Protein AF-A0A955NAD6-F1 (afdb_monomer_lite)

pLDDT: mean 87.15, std 10.76, range [45.19, 96.44]

Foldseek 3Di:
DPVVVLCCLLVVLLVCLVPPLLVNLLCCLQCVQPQPPQLDPDFPQDPLGGHGPNLSNLVSNLVSLVVSCVVVVVQLVVVCVVVVVLVVVLVVLVVCCVVDPDNSVSVSVSSVSCSVVSSVSSCSRPPDDPVSVVVSLVSLLVSQVVQQVQQVVCVVVVSDPDQARHHPPDQLVSNLLSLLVSLLSLLLCCVPDDVVVSVVSNVSSLVNSVSSVDPVSNVVSVVSNVVSVCVVVVVVVVVD

Structure (mmCIF, N/CA/C/O backbone):
data_AF-A0A955NAD6-F1
#
_entry.id   AF-A0A955NAD6-F1
#
loop_
_atom_site.group_PDB
_atom_site.id
_atom_site.type_symbol
_atom_site.label_atom_id
_atom_site.label_alt_id
_atom_site.label_comp_id
_atom_site.label_asym_id
_atom_site.label_entity_id
_atom_site.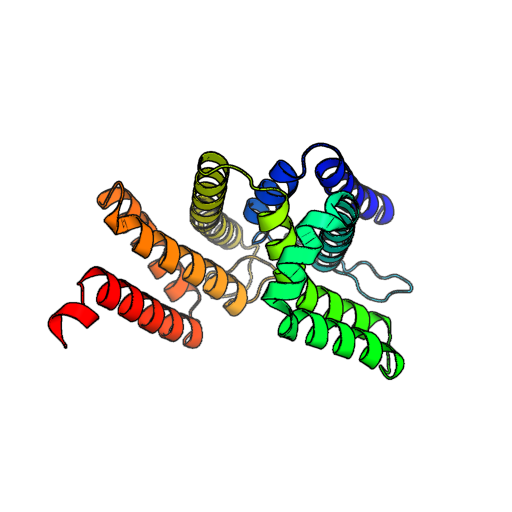label_seq_id
_atom_site.pdbx_PDB_ins_code
_atom_site.Cartn_x
_atom_site.Cartn_y
_atom_site.Cartn_z
_atom_site.occupancy
_atom_site.B_iso_or_equiv
_atom_site.auth_seq_id
_atom_site.auth_comp_id
_atom_site.auth_asym_id
_atom_site.auth_atom_id
_atom_site.pdbx_PDB_model_num
ATOM 1 N N . MET A 1 1 ? 23.662 -14.858 -10.078 1.00 52.25 1 MET A N 1
ATOM 2 C CA . MET A 1 1 ? 23.468 -13.878 -8.981 1.00 52.25 1 MET A CA 1
ATOM 3 C C . MET A 1 1 ? 21.998 -13.591 -8.642 1.00 52.25 1 MET A C 1
ATOM 5 O O . MET A 1 1 ? 21.712 -13.222 -7.512 1.00 52.25 1 MET A O 1
ATOM 9 N N . ASN A 1 2 ? 21.049 -13.827 -9.555 1.00 68.19 2 ASN A N 1
ATOM 10 C CA . ASN A 1 2 ? 19.649 -13.417 -9.369 1.00 68.19 2 ASN A CA 1
ATOM 11 C C . ASN A 1 2 ? 18.810 -14.326 -8.450 1.00 68.19 2 ASN A C 1
ATOM 13 O O . ASN A 1 2 ? 17.958 -13.829 -7.720 1.00 68.19 2 ASN A O 1
ATOM 17 N N . GLY A 1 3 ? 19.075 -15.638 -8.422 1.00 72.62 3 GLY A N 1
ATOM 18 C CA . GLY A 1 3 ? 18.309 -16.581 -7.592 1.00 72.62 3 GLY A CA 1
ATOM 19 C C . GLY A 1 3 ? 18.456 -16.350 -6.084 1.00 72.62 3 GLY A C 1
ATOM 20 O O . GLY A 1 3 ? 17.480 -16.466 -5.353 1.00 72.62 3 GLY A O 1
ATOM 21 N N . ILE A 1 4 ? 19.647 -15.947 -5.625 1.00 79.69 4 ILE A N 1
ATOM 22 C CA . ILE A 1 4 ? 19.925 -15.694 -4.201 1.00 79.69 4 ILE A CA 1
ATOM 23 C C . ILE A 1 4 ? 19.134 -14.483 -3.698 1.00 79.69 4 ILE A C 1
ATOM 25 O O . ILE A 1 4 ? 18.541 -14.547 -2.629 1.00 79.69 4 ILE A O 1
ATOM 29 N N . ILE A 1 5 ? 19.070 -13.399 -4.480 1.00 78.06 5 ILE A N 1
ATOM 30 C CA . ILE A 1 5 ? 18.298 -12.200 -4.119 1.00 78.06 5 ILE A CA 1
ATOM 31 C C . ILE A 1 5 ? 16.811 -12.547 -4.031 1.00 78.06 5 ILE A C 1
ATOM 33 O O . ILE A 1 5 ? 16.156 -12.212 -3.050 1.00 78.06 5 ILE A O 1
ATOM 37 N N . VAL A 1 6 ? 16.286 -13.276 -5.018 1.00 76.69 6 VAL A N 1
ATOM 38 C CA . VAL A 1 6 ? 14.887 -13.727 -5.021 1.00 76.69 6 VAL A CA 1
ATOM 39 C C . VAL A 1 6 ? 14.586 -14.604 -3.807 1.00 76.69 6 VAL A C 1
ATOM 41 O O . VAL A 1 6 ? 13.595 -14.366 -3.119 1.00 76.69 6 VAL A O 1
ATOM 44 N N . PHE A 1 7 ? 15.462 -15.563 -3.505 1.00 81.12 7 PHE A N 1
ATOM 45 C CA . PHE A 1 7 ? 15.322 -16.437 -2.345 1.00 81.12 7 PHE A CA 1
ATOM 46 C C . PHE A 1 7 ? 15.409 -15.668 -1.024 1.00 81.12 7 PHE A C 1
ATOM 48 O O . PHE A 1 7 ? 14.622 -15.929 -0.124 1.00 81.12 7 PHE A O 1
ATOM 55 N N . LEU A 1 8 ? 16.297 -14.679 -0.910 1.00 82.88 8 LEU A N 1
ATOM 56 C CA . LEU A 1 8 ? 16.388 -13.829 0.276 1.00 82.88 8 LEU A CA 1
ATOM 57 C C . LEU A 1 8 ? 15.124 -12.984 0.460 1.00 82.88 8 LEU A C 1
ATOM 59 O O . LEU A 1 8 ? 14.581 -12.945 1.559 1.00 82.88 8 LEU A O 1
ATOM 63 N N . PHE A 1 9 ? 14.608 -12.344 -0.592 1.00 80.44 9 PHE A N 1
ATOM 64 C CA . PHE A 1 9 ? 13.388 -11.533 -0.492 1.00 80.44 9 PHE A CA 1
ATOM 65 C C . PHE A 1 9 ? 12.152 -12.379 -0.166 1.00 80.44 9 PHE A C 1
ATOM 67 O O . PHE A 1 9 ? 11.390 -12.025 0.731 1.00 80.44 9 PHE A O 1
ATOM 74 N N . LEU A 1 10 ? 11.967 -13.510 -0.849 1.00 84.50 10 LEU A N 1
ATOM 75 C CA . LEU A 1 10 ? 10.855 -14.425 -0.580 1.00 84.50 10 LEU A CA 1
ATOM 76 C C . LEU A 1 10 ? 10.991 -15.085 0.793 1.00 84.50 10 LEU A C 1
ATOM 78 O O . LEU A 1 10 ? 10.052 -15.088 1.586 1.00 84.50 10 LEU A O 1
ATOM 82 N N . GLY A 1 11 ? 12.178 -15.610 1.084 1.00 86.31 11 GLY A N 1
ATOM 83 C CA . GLY A 1 11 ? 12.490 -16.315 2.317 1.00 86.31 11 GLY A CA 1
ATOM 84 C C . GLY A 1 11 ? 12.342 -15.418 3.537 1.00 86.31 11 GLY A C 1
ATOM 85 O O . GLY A 1 11 ? 11.715 -15.824 4.505 1.00 86.31 11 GLY A O 1
ATOM 86 N N . THR A 1 12 ? 12.824 -14.173 3.490 1.00 89.12 12 THR A N 1
ATOM 87 C CA . THR A 1 12 ? 12.660 -13.229 4.611 1.00 89.12 12 THR A CA 1
ATOM 88 C C . THR A 1 12 ? 11.195 -12.897 4.873 1.00 89.12 12 THR A C 1
ATOM 90 O O . THR A 1 12 ? 10.771 -12.935 6.025 1.00 89.12 12 THR A O 1
ATOM 93 N N . GLN A 1 13 ? 10.391 -12.642 3.836 1.00 90.62 13 GLN A N 1
ATOM 94 C CA . GLN A 1 13 ? 8.952 -12.413 4.000 1.00 90.62 13 GLN A CA 1
ATOM 95 C C . GLN A 1 13 ? 8.226 -13.638 4.546 1.00 90.62 13 GLN A C 1
ATOM 97 O O . GLN A 1 13 ? 7.311 -13.498 5.354 1.00 90.62 13 GLN A O 1
ATOM 102 N N . PHE A 1 14 ? 8.609 -14.834 4.108 1.00 90.25 14 PHE A N 1
ATOM 103 C CA . PHE A 1 14 ? 8.023 -16.081 4.584 1.00 90.25 14 PHE A CA 1
ATOM 104 C C . PHE A 1 14 ? 8.406 -16.371 6.040 1.00 90.25 14 PHE A C 1
ATOM 106 O O . PHE A 1 14 ? 7.539 -16.664 6.858 1.00 90.25 14 PHE A O 1
ATOM 113 N N . LEU A 1 15 ? 9.679 -16.197 6.402 1.00 92.00 15 LEU A N 1
ATOM 114 C CA . LEU A 1 15 ? 10.162 -16.336 7.778 1.00 92.00 15 LEU A CA 1
ATOM 115 C C . LEU A 1 15 ? 9.499 -15.312 8.709 1.00 92.00 15 LEU A C 1
ATOM 117 O O . LEU A 1 15 ? 9.051 -15.674 9.794 1.00 92.00 15 LEU A O 1
ATOM 121 N N . MET A 1 16 ? 9.361 -14.053 8.279 1.00 92.25 16 MET A N 1
ATOM 122 C CA . MET A 1 16 ? 8.602 -13.051 9.035 1.00 92.25 16 MET A CA 1
ATOM 123 C C . MET A 1 16 ? 7.142 -13.469 9.201 1.00 92.25 16 MET A C 1
ATOM 125 O O . MET A 1 16 ? 6.606 -13.343 10.293 1.00 92.25 16 MET A O 1
ATOM 129 N N . ALA A 1 17 ? 6.503 -13.997 8.156 1.00 91.69 17 ALA A N 1
ATOM 130 C CA . ALA A 1 17 ? 5.128 -14.486 8.239 1.00 91.69 17 ALA A CA 1
ATOM 131 C C . ALA A 1 17 ? 4.976 -15.632 9.251 1.00 91.69 17 ALA A C 1
ATOM 133 O O . ALA A 1 17 ? 3.984 -15.678 9.976 1.00 91.69 17 ALA A O 1
ATOM 134 N N . LEU A 1 18 ? 5.966 -16.528 9.310 1.00 90.12 18 LEU A N 1
ATOM 135 C CA . LEU A 1 18 ? 5.967 -17.695 10.185 1.00 90.12 18 LEU A CA 1
ATOM 136 C C . LEU A 1 18 ? 6.165 -17.321 11.659 1.00 90.12 18 LEU A C 1
ATOM 138 O O . LEU A 1 18 ? 5.425 -17.800 12.513 1.00 90.12 18 LEU A O 1
ATOM 142 N N . PHE A 1 19 ? 7.155 -16.478 11.958 1.00 93.38 19 PHE A N 1
ATOM 143 C CA . PHE A 1 19 ? 7.543 -16.177 13.340 1.00 93.38 19 PHE A CA 1
ATOM 144 C C . PHE A 1 19 ? 6.890 -14.906 13.895 1.00 93.38 19 PHE A C 1
ATOM 146 O O . PHE A 1 19 ? 6.555 -14.847 15.076 1.00 93.38 19 PHE A O 1
ATOM 153 N N . TYR A 1 20 ? 6.694 -13.884 13.058 1.00 94.19 20 TYR A N 1
ATOM 154 C CA . TYR A 1 20 ? 6.247 -12.552 13.475 1.00 94.19 20 TYR A CA 1
ATOM 155 C C . TYR A 1 20 ? 5.306 -11.920 12.432 1.00 94.19 20 TYR A C 1
ATOM 157 O O . TYR A 1 20 ? 5.667 -10.931 11.783 1.00 94.19 20 TYR A O 1
ATOM 165 N N . PRO A 1 21 ? 4.067 -12.423 12.274 1.00 92.12 21 PRO A N 1
ATOM 166 C CA . PRO A 1 21 ? 3.145 -11.944 11.238 1.00 92.12 21 PRO A CA 1
ATOM 167 C C . PRO A 1 21 ? 2.812 -10.446 11.370 1.00 92.12 21 PRO A C 1
ATOM 169 O O . PRO A 1 21 ? 2.567 -9.770 10.373 1.00 92.12 21 PRO A O 1
ATOM 172 N N . ILE A 1 22 ? 2.880 -9.885 12.582 1.00 93.81 22 ILE A N 1
ATOM 173 C CA . ILE A 1 22 ? 2.746 -8.438 12.815 1.00 93.81 22 ILE A CA 1
ATOM 174 C C . ILE A 1 22 ? 3.925 -7.666 12.206 1.00 93.81 22 ILE A C 1
ATOM 176 O O . ILE A 1 22 ? 3.729 -6.622 11.584 1.00 93.81 22 ILE A O 1
ATOM 180 N N . ALA A 1 23 ? 5.150 -8.178 12.348 1.00 93.31 23 ALA A N 1
ATOM 181 C CA . ALA A 1 23 ? 6.330 -7.550 11.765 1.00 93.31 23 ALA A CA 1
ATOM 182 C C . ALA A 1 23 ? 6.249 -7.543 10.233 1.00 93.31 23 ALA A C 1
ATOM 184 O O . ALA A 1 23 ? 6.614 -6.544 9.615 1.00 93.31 23 ALA A O 1
ATOM 185 N N . LEU A 1 24 ? 5.685 -8.595 9.620 1.00 93.69 24 LEU A N 1
ATOM 186 C CA . LEU A 1 24 ? 5.411 -8.616 8.181 1.00 93.69 24 LEU A CA 1
ATOM 187 C C . LEU A 1 24 ? 4.510 -7.444 7.763 1.00 93.69 24 LEU A C 1
ATOM 189 O O . LEU A 1 24 ? 4.815 -6.773 6.777 1.00 93.69 24 LEU A O 1
ATOM 193 N N . ILE A 1 25 ? 3.437 -7.162 8.514 1.00 93.75 25 ILE A N 1
ATOM 194 C CA . ILE A 1 25 ? 2.544 -6.019 8.255 1.00 93.75 25 ILE A CA 1
ATOM 195 C C . ILE A 1 25 ? 3.335 -4.708 8.335 1.00 93.75 25 ILE A C 1
ATOM 197 O O . ILE A 1 25 ? 3.282 -3.902 7.406 1.00 93.75 25 ILE A O 1
ATOM 201 N N . TYR A 1 26 ? 4.111 -4.511 9.403 1.00 93.25 26 TYR A N 1
ATOM 202 C CA . TYR A 1 26 ? 4.893 -3.289 9.617 1.00 93.25 26 TYR A CA 1
ATOM 203 C C . TYR A 1 26 ? 5.910 -3.046 8.503 1.00 93.25 26 TYR A C 1
ATOM 205 O O . TYR A 1 26 ? 5.920 -1.976 7.894 1.00 93.25 26 TYR A O 1
ATOM 213 N N . VAL A 1 27 ? 6.715 -4.059 8.179 1.00 91.19 27 VAL A N 1
ATOM 214 C CA . VAL A 1 27 ? 7.714 -3.980 7.109 1.00 91.19 27 VAL A CA 1
ATOM 215 C C . VAL A 1 27 ? 7.034 -3.719 5.772 1.00 91.19 27 VAL A C 1
ATOM 217 O O . VAL A 1 27 ? 7.501 -2.879 5.003 1.00 91.19 27 VAL A O 1
ATOM 220 N N . THR A 1 28 ? 5.912 -4.384 5.495 1.00 91.56 28 THR A N 1
ATOM 221 C CA . THR A 1 28 ? 5.181 -4.216 4.234 1.00 91.56 28 THR A CA 1
ATOM 222 C C . THR A 1 28 ? 4.642 -2.805 4.074 1.00 91.56 28 THR A C 1
ATOM 224 O O . THR A 1 28 ? 4.791 -2.239 2.995 1.00 91.56 28 THR A O 1
ATOM 227 N N . LEU A 1 29 ? 4.076 -2.215 5.129 1.00 90.38 29 LEU A N 1
ATOM 228 C CA . LEU A 1 29 ? 3.570 -0.843 5.098 1.00 90.38 29 LEU A CA 1
ATOM 229 C C . LEU A 1 29 ? 4.701 0.178 4.959 1.00 90.38 29 LEU A C 1
ATOM 231 O O . LEU A 1 29 ? 4.593 1.087 4.141 1.00 90.38 29 LEU A O 1
ATOM 235 N N . MET A 1 30 ? 5.810 -0.001 5.685 1.00 86.94 30 MET A N 1
ATOM 236 C CA . MET A 1 30 ? 6.963 0.905 5.599 1.00 86.94 30 MET A CA 1
ATOM 237 C C . MET A 1 30 ? 7.630 0.874 4.227 1.00 86.94 30 MET A C 1
ATOM 239 O O . MET A 1 30 ? 7.978 1.909 3.667 1.00 86.94 30 MET A O 1
ATOM 243 N N . THR A 1 31 ? 7.836 -0.324 3.686 1.00 86.12 31 THR A N 1
ATOM 244 C CA . THR A 1 31 ? 8.588 -0.496 2.440 1.00 86.12 31 THR A CA 1
ATOM 245 C C . THR A 1 31 ? 7.678 -0.499 1.217 1.00 86.12 31 THR A C 1
ATOM 247 O O . THR A 1 31 ? 8.176 -0.469 0.101 1.00 86.12 31 THR A O 1
ATOM 250 N N . GLY A 1 32 ? 6.351 -0.572 1.375 1.00 80.50 32 GLY A N 1
ATOM 251 C CA . GLY A 1 32 ? 5.369 -0.746 0.290 1.00 80.50 32 GLY A CA 1
ATOM 252 C C . GLY A 1 32 ? 5.486 0.284 -0.826 1.00 80.50 32 GLY A C 1
ATOM 253 O O . GLY A 1 32 ? 5.407 -0.069 -1.998 1.00 80.50 32 GLY A O 1
ATOM 254 N N . ALA A 1 33 ? 5.749 1.534 -0.454 1.00 75.25 33 ALA A N 1
ATOM 255 C CA . ALA A 1 33 ? 5.934 2.632 -1.393 1.00 75.25 33 ALA A CA 1
ATOM 256 C C . ALA A 1 33 ? 7.380 2.783 -1.898 1.00 75.25 33 ALA A C 1
ATOM 258 O O . ALA A 1 33 ? 7.613 3.536 -2.839 1.00 75.25 33 ALA A O 1
ATOM 259 N N . MET A 1 34 ? 8.355 2.081 -1.309 1.00 78.62 34 MET A N 1
ATOM 260 C CA . MET A 1 34 ? 9.752 2.171 -1.730 1.00 78.62 34 MET A CA 1
ATOM 261 C C . MET A 1 34 ? 10.002 1.328 -2.987 1.00 78.62 34 MET A C 1
ATOM 263 O O . MET A 1 34 ? 9.806 0.106 -2.943 1.00 78.62 34 MET A O 1
ATOM 267 N N . PRO A 1 35 ? 10.486 1.923 -4.093 1.00 70.06 35 PRO A N 1
ATOM 268 C CA . PRO A 1 35 ? 10.962 1.147 -5.224 1.00 70.06 35 PRO A CA 1
ATOM 269 C C . PRO A 1 35 ? 12.202 0.367 -4.792 1.00 70.06 35 PRO A C 1
ATOM 271 O O . PRO A 1 35 ? 13.203 0.940 -4.376 1.00 70.06 35 PRO A O 1
ATOM 274 N N . LEU A 1 36 ? 12.149 -0.957 -4.907 1.00 68.69 36 LEU A N 1
ATOM 275 C CA . LEU A 1 36 ? 13.333 -1.796 -4.695 1.00 68.69 36 LEU A CA 1
ATOM 276 C C . LEU A 1 36 ? 14.312 -1.713 -5.874 1.00 68.69 36 LEU A C 1
ATOM 278 O O . LEU A 1 36 ? 15.484 -2.055 -5.747 1.00 68.69 36 LEU A O 1
ATOM 282 N N . THR A 1 37 ? 13.842 -1.224 -7.017 1.00 65.50 37 THR A N 1
ATOM 283 C CA . THR A 1 37 ? 14.627 -0.973 -8.223 1.00 65.50 37 THR A CA 1
ATOM 284 C C . THR A 1 37 ? 15.150 0.460 -8.231 1.00 65.50 37 THR A C 1
ATOM 286 O O . THR A 1 37 ? 14.683 1.306 -8.994 1.00 65.50 37 THR A O 1
ATOM 289 N N . PHE A 1 38 ? 16.125 0.760 -7.373 1.00 60.03 38 PHE A N 1
ATOM 290 C CA . PHE A 1 38 ? 16.867 2.022 -7.444 1.00 60.03 38 PHE A CA 1
ATOM 291 C C . PHE A 1 38 ? 17.713 2.053 -8.727 1.00 60.03 38 PHE A C 1
ATOM 293 O O . PHE A 1 38 ? 18.847 1.582 -8.750 1.00 60.03 38 PHE A O 1
ATOM 300 N N . GLY A 1 39 ? 17.136 2.542 -9.827 1.00 51.56 39 GLY A N 1
ATOM 301 C CA . GLY A 1 39 ? 17.851 2.817 -11.080 1.00 51.56 39 GLY A CA 1
ATOM 302 C C . GLY A 1 39 ? 18.300 1.595 -11.892 1.00 51.56 39 GLY A C 1
ATOM 303 O O . GLY A 1 39 ? 18.865 1.764 -12.968 1.00 51.56 39 GLY A O 1
ATOM 304 N N . ARG A 1 40 ? 18.038 0.363 -11.437 1.00 54.22 40 ARG A N 1
ATOM 305 C CA . ARG A 1 40 ? 18.329 -0.848 -12.218 1.00 54.22 40 ARG A CA 1
ATOM 306 C C . ARG A 1 40 ? 17.149 -1.200 -13.116 1.00 54.22 40 ARG A C 1
ATOM 308 O O . ARG A 1 40 ? 16.130 -1.691 -12.644 1.00 54.22 40 ARG A O 1
ATOM 315 N N . GLY A 1 41 ? 17.326 -0.984 -14.419 1.00 50.22 41 GLY A N 1
ATOM 316 C CA . GLY A 1 41 ? 16.458 -1.516 -15.477 1.00 50.22 41 GLY A CA 1
ATOM 317 C C . GLY A 1 41 ? 16.664 -3.013 -15.748 1.00 50.22 41 GLY A C 1
ATOM 318 O O . GLY A 1 41 ? 16.075 -3.554 -16.682 1.00 50.22 41 GLY A O 1
ATOM 319 N N . GLU A 1 42 ? 17.501 -3.689 -14.956 1.00 50.94 42 GLU A N 1
ATOM 320 C CA . GLU A 1 42 ? 17.754 -5.122 -15.078 1.00 50.94 42 GLU A CA 1
ATOM 321 C C . GLU A 1 42 ? 16.548 -5.917 -14.574 1.00 50.94 42 GLU A C 1
ATOM 323 O O . GLU A 1 42 ? 16.432 -6.292 -13.408 1.00 50.94 42 GLU A O 1
ATOM 328 N N . MET A 1 43 ? 15.613 -6.153 -15.489 1.00 58.91 43 MET A N 1
ATOM 329 C CA . MET A 1 43 ? 14.545 -7.121 -15.305 1.00 58.91 43 MET A CA 1
ATOM 330 C C . MET A 1 43 ? 15.148 -8.523 -15.262 1.00 58.91 43 MET A C 1
ATOM 332 O O . MET A 1 43 ? 15.941 -8.886 -16.131 1.00 58.91 43 MET A O 1
ATOM 336 N N . LEU A 1 44 ? 14.725 -9.342 -14.298 1.00 62.28 44 LEU A N 1
ATOM 337 C CA . LEU A 1 44 ? 15.071 -10.756 -14.312 1.00 62.28 44 LEU A CA 1
ATOM 338 C C . LEU A 1 44 ? 14.405 -11.396 -15.530 1.00 62.28 44 LEU A C 1
ATOM 340 O O . LEU A 1 44 ? 13.178 -11.487 -15.592 1.00 62.28 44 LEU A O 1
ATOM 344 N N . THR A 1 45 ? 15.202 -11.801 -16.514 1.00 61.53 45 THR A N 1
ATOM 345 C CA . THR A 1 45 ? 14.751 -12.583 -17.663 1.00 61.53 45 THR A CA 1
ATOM 346 C C . THR A 1 45 ? 14.801 -14.059 -17.289 1.00 61.53 45 THR A C 1
ATOM 348 O O . THR A 1 45 ? 15.866 -14.649 -17.136 1.00 61.53 45 THR A O 1
ATOM 351 N N . GLY A 1 46 ? 13.629 -14.655 -17.080 1.00 67.19 46 GLY A N 1
ATOM 352 C CA . GLY A 1 46 ? 13.493 -16.090 -16.841 1.00 67.19 46 GLY A CA 1
ATOM 353 C C . GLY A 1 46 ? 12.519 -16.743 -17.822 1.00 67.19 46 GLY A C 1
ATOM 354 O O . GLY A 1 46 ? 11.895 -16.043 -18.622 1.00 67.19 46 GLY A O 1
ATOM 355 N N . PRO A 1 47 ? 12.311 -18.069 -17.722 1.00 62.59 47 PRO A N 1
ATOM 356 C CA . PRO A 1 47 ? 11.271 -18.776 -18.480 1.00 62.59 47 PRO A CA 1
ATOM 357 C C . PRO A 1 47 ? 9.860 -18.239 -18.181 1.00 62.59 47 PRO A C 1
ATOM 359 O O . PRO A 1 47 ? 8.949 -18.388 -18.986 1.00 62.59 47 PRO A O 1
ATOM 362 N N . PHE A 1 48 ? 9.693 -17.535 -17.056 1.00 61.72 48 PHE A N 1
ATOM 363 C CA . PHE A 1 48 ? 8.472 -16.819 -16.691 1.00 61.72 48 PHE A CA 1
ATOM 364 C C . PHE A 1 48 ? 8.379 -15.390 -17.281 1.00 61.72 48 PHE A C 1
ATOM 366 O O . PHE A 1 48 ? 7.498 -14.614 -16.915 1.00 61.72 48 PHE A O 1
ATOM 373 N N . GLY A 1 49 ? 9.277 -15.007 -18.190 1.00 65.19 49 GLY A N 1
ATOM 374 C CA . GLY A 1 49 ? 9.349 -13.664 -18.765 1.00 65.19 49 GLY A CA 1
ATOM 375 C C . GLY A 1 49 ? 10.081 -12.661 -17.871 1.00 65.19 49 GLY A C 1
ATOM 376 O O . GLY A 1 49 ? 10.825 -13.029 -16.963 1.00 65.19 49 GLY A O 1
ATOM 377 N N . ARG A 1 50 ? 9.893 -11.366 -18.156 1.00 69.62 50 ARG A N 1
ATOM 378 C CA . ARG A 1 50 ? 10.533 -10.267 -17.420 1.00 69.62 50 ARG A CA 1
ATOM 379 C C . ARG A 1 50 ? 9.834 -10.052 -16.072 1.00 69.62 50 ARG A C 1
ATOM 381 O O . ARG A 1 50 ? 8.671 -9.623 -16.032 1.00 69.62 50 ARG A O 1
ATOM 388 N N . PHE A 1 51 ? 10.532 -10.363 -14.981 1.00 71.25 51 PHE A N 1
ATOM 389 C CA . PHE A 1 51 ? 10.080 -10.123 -13.610 1.00 71.25 51 PHE A CA 1
ATOM 390 C C . PHE A 1 51 ? 10.863 -8.985 -12.963 1.00 71.25 51 PHE A C 1
ATOM 392 O O . PHE A 1 51 ? 12.088 -9.014 -12.869 1.00 71.25 51 PHE A O 1
ATOM 399 N N . ASP A 1 52 ? 10.116 -7.987 -12.507 1.00 77.44 52 ASP A N 1
ATOM 400 C CA . ASP A 1 52 ? 10.623 -6.917 -11.662 1.00 77.44 52 ASP A CA 1
ATOM 401 C C . ASP A 1 52 ? 10.667 -7.394 -10.194 1.00 77.44 52 ASP A C 1
ATOM 403 O O . ASP A 1 52 ? 9.828 -8.195 -9.765 1.00 77.44 52 ASP A O 1
ATOM 407 N N . LEU A 1 53 ? 11.617 -6.889 -9.406 1.00 79.12 53 LEU A N 1
ATOM 408 C CA . LEU A 1 53 ? 11.729 -7.137 -7.966 1.00 79.12 53 LEU A CA 1
ATOM 409 C C . LEU A 1 53 ? 10.440 -6.761 -7.224 1.00 79.12 53 LEU A C 1
ATOM 411 O O . LEU A 1 53 ? 10.065 -7.426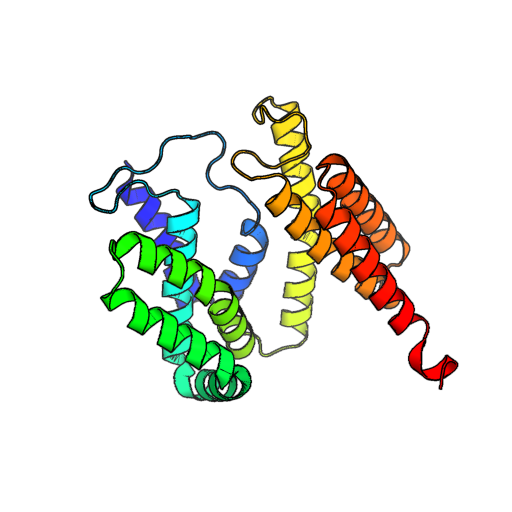 -6.259 1.00 79.12 53 LEU A O 1
ATOM 415 N N . THR A 1 54 ? 9.719 -5.743 -7.701 1.00 80.50 54 THR A N 1
ATOM 416 C CA . THR A 1 54 ? 8.406 -5.356 -7.160 1.00 80.50 54 THR A CA 1
ATOM 417 C C . THR A 1 54 ? 7.366 -6.473 -7.309 1.00 80.50 54 THR A C 1
ATOM 419 O O . THR A 1 54 ? 6.617 -6.755 -6.373 1.00 80.50 54 THR A O 1
ATOM 422 N N . ALA A 1 55 ? 7.356 -7.167 -8.450 1.00 80.81 55 ALA A N 1
ATOM 423 C CA . ALA A 1 55 ? 6.453 -8.284 -8.710 1.00 80.81 55 ALA A CA 1
ATOM 424 C C . ALA A 1 55 ? 6.822 -9.517 -7.875 1.00 80.81 55 ALA A C 1
ATOM 426 O O . ALA A 1 55 ? 5.935 -10.185 -7.350 1.00 80.81 55 ALA A O 1
ATOM 427 N N . ILE A 1 56 ? 8.119 -9.793 -7.708 1.00 83.81 56 ILE A N 1
ATOM 428 C CA . ILE A 1 56 ? 8.614 -10.893 -6.862 1.00 83.81 56 ILE A CA 1
ATOM 429 C C . ILE A 1 56 ? 8.228 -10.654 -5.406 1.00 83.81 56 ILE A C 1
ATOM 431 O O . ILE A 1 56 ? 7.696 -11.546 -4.751 1.00 83.81 56 ILE A O 1
ATOM 435 N N . ARG A 1 57 ? 8.418 -9.423 -4.924 1.00 86.12 57 ARG A N 1
ATOM 436 C CA . ARG A 1 57 ? 8.000 -9.009 -3.588 1.00 86.12 57 ARG A CA 1
ATOM 437 C C . ARG A 1 57 ? 6.490 -9.140 -3.384 1.00 86.12 57 ARG A C 1
ATOM 439 O O . ARG A 1 57 ? 6.065 -9.564 -2.314 1.00 86.12 57 ARG A O 1
ATOM 446 N N . LEU A 1 58 ? 5.684 -8.756 -4.375 1.00 88.62 58 LEU A N 1
ATOM 447 C CA . LEU A 1 58 ? 4.226 -8.878 -4.303 1.00 88.62 58 LEU A CA 1
ATOM 448 C C . LEU A 1 58 ? 3.791 -10.345 -4.241 1.00 88.62 58 LEU A C 1
ATOM 450 O O . LEU A 1 58 ? 2.932 -10.690 -3.434 1.00 88.62 58 LEU A O 1
ATOM 454 N N . LEU A 1 59 ? 4.389 -11.207 -5.067 1.00 88.31 59 LEU A N 1
ATOM 455 C CA . LEU A 1 59 ? 4.121 -12.645 -5.045 1.00 88.31 59 LEU A CA 1
ATOM 456 C C . LEU A 1 59 ? 4.525 -13.267 -3.708 1.00 88.31 59 LEU A C 1
ATOM 458 O O . LEU A 1 59 ? 3.732 -13.999 -3.124 1.00 88.31 59 LEU A O 1
ATOM 462 N N . GLY A 1 60 ? 5.706 -12.921 -3.194 1.00 89.38 60 GLY A N 1
ATOM 463 C CA . GLY A 1 60 ? 6.164 -13.347 -1.874 1.00 89.38 60 GLY A CA 1
ATOM 464 C C . GLY A 1 60 ? 5.214 -12.956 -0.763 1.00 89.38 60 GLY A C 1
ATOM 465 O O . GLY A 1 60 ? 4.787 -13.805 0.013 1.00 89.38 60 GLY A O 1
ATOM 466 N N . LEU A 1 61 ? 4.787 -11.693 -0.768 1.00 91.81 61 LEU A N 1
ATOM 467 C CA . LEU A 1 61 ? 3.776 -11.201 0.151 1.00 91.81 61 LEU A CA 1
ATOM 468 C C . LEU A 1 61 ? 2.481 -12.015 0.039 1.00 91.81 61 LEU A C 1
ATOM 470 O O . LEU A 1 61 ? 1.929 -12.413 1.059 1.00 91.81 61 LEU A O 1
ATOM 474 N N . CYS A 1 62 ? 1.996 -12.285 -1.177 1.00 93.38 62 CYS A N 1
ATOM 475 C CA . CYS A 1 62 ? 0.772 -13.060 -1.388 1.00 93.38 62 CYS A CA 1
ATOM 476 C C . CYS A 1 62 ? 0.887 -14.478 -0.822 1.00 93.38 62 CYS A C 1
ATOM 478 O O . CYS A 1 62 ? -0.016 -14.916 -0.114 1.00 93.38 62 CYS A O 1
ATOM 480 N N . VAL A 1 63 ? 1.997 -15.172 -1.086 1.00 92.94 63 VAL A N 1
ATOM 481 C CA . VAL A 1 63 ? 2.246 -16.526 -0.568 1.00 92.94 63 VAL A CA 1
ATOM 482 C C . VAL A 1 63 ? 2.333 -16.513 0.959 1.00 92.94 63 VAL A C 1
ATOM 484 O O . VAL A 1 63 ? 1.658 -17.303 1.614 1.00 92.94 63 VAL A O 1
ATOM 487 N N . SER A 1 64 ? 3.084 -15.572 1.535 1.00 93.94 64 SER A N 1
ATOM 488 C CA . SER A 1 64 ? 3.181 -15.382 2.986 1.00 93.94 64 SER A CA 1
ATOM 489 C C . SER A 1 64 ? 1.825 -15.098 3.638 1.00 93.94 64 SER A C 1
ATOM 491 O O . SER A 1 64 ? 1.504 -15.670 4.677 1.00 93.94 64 SER A O 1
ATOM 493 N N . MET A 1 65 ? 1.002 -14.240 3.027 1.00 94.75 65 MET A N 1
ATOM 494 C CA . MET A 1 65 ? -0.344 -13.930 3.517 1.00 94.75 65 MET A CA 1
ATOM 495 C C . MET A 1 65 ? -1.253 -15.155 3.467 1.00 94.75 65 MET A C 1
ATOM 497 O O . MET A 1 65 ? -1.898 -15.470 4.464 1.00 94.75 65 MET A O 1
ATOM 501 N N . LEU A 1 66 ? -1.280 -15.866 2.335 1.00 94.75 66 LEU A N 1
ATOM 502 C CA . LEU A 1 66 ? -2.061 -17.094 2.177 1.00 94.75 66 LEU A CA 1
ATOM 503 C C . LEU A 1 66 ? -1.656 -18.150 3.202 1.00 94.75 66 LEU A C 1
ATOM 505 O O . LEU A 1 66 ? -2.527 -18.787 3.786 1.00 94.75 66 LEU A O 1
ATOM 509 N N . TRP A 1 67 ? -0.357 -18.286 3.471 1.00 94.62 67 TRP A N 1
ATOM 510 C CA . TRP A 1 67 ? 0.151 -19.186 4.498 1.00 94.62 67 TRP A CA 1
ATOM 511 C C . TRP A 1 67 ? -0.410 -18.838 5.883 1.00 94.62 67 TRP A C 1
ATOM 513 O O . TRP A 1 67 ? -1.065 -19.673 6.505 1.00 94.62 67 TRP A O 1
ATOM 523 N N . VAL A 1 68 ? -0.254 -17.592 6.342 1.00 94.19 68 VAL A N 1
ATOM 524 C CA . VAL A 1 68 ? -0.766 -17.156 7.658 1.00 94.19 68 VAL A CA 1
ATOM 525 C C . VAL A 1 68 ? -2.288 -17.308 7.758 1.00 94.19 68 VAL A C 1
ATOM 527 O O . VAL A 1 68 ? -2.805 -17.751 8.787 1.00 94.19 68 VAL A O 1
ATOM 530 N N . ILE A 1 69 ? -3.008 -16.991 6.680 1.00 94.19 69 ILE A N 1
ATOM 531 C CA . ILE A 1 69 ? -4.464 -17.156 6.583 1.00 94.19 69 ILE A CA 1
ATOM 532 C C . ILE A 1 69 ? -4.853 -18.640 6.667 1.00 94.19 69 ILE A C 1
ATOM 534 O O . ILE A 1 69 ? -5.804 -18.978 7.371 1.00 94.19 69 ILE A O 1
ATOM 538 N N . SER A 1 70 ? -4.104 -19.530 6.007 1.00 94.56 70 SER A N 1
ATOM 539 C CA . SER A 1 70 ? -4.342 -20.982 6.012 1.00 94.56 70 SER A CA 1
ATOM 540 C C . SER A 1 70 ? -4.126 -21.624 7.387 1.00 94.56 70 SER A C 1
ATOM 542 O O . SER A 1 70 ? -4.811 -22.580 7.741 1.00 94.56 70 SER A O 1
ATOM 544 N N . LEU A 1 71 ? -3.248 -21.054 8.215 1.00 94.69 71 LEU A N 1
ATOM 545 C CA . LEU A 1 71 ? -3.084 -21.482 9.606 1.00 94.69 71 LEU A CA 1
ATOM 546 C C . LEU A 1 71 ? -4.252 -21.020 10.497 1.00 94.69 71 LEU A C 1
ATOM 548 O O . LEU A 1 71 ? -4.529 -21.633 11.524 1.00 94.69 71 LEU A O 1
ATOM 552 N N . ASN A 1 72 ? -4.978 -19.973 10.089 1.00 94.19 72 ASN A N 1
ATOM 553 C CA . ASN A 1 72 ? -6.059 -19.342 10.853 1.00 94.19 72 ASN A CA 1
ATOM 554 C C . ASN A 1 72 ? -7.425 -19.409 10.139 1.00 94.19 72 ASN A C 1
ATOM 556 O O . ASN A 1 72 ? -8.250 -18.498 10.266 1.00 94.19 72 ASN A O 1
ATOM 560 N N . VAL A 1 73 ? -7.703 -20.503 9.416 1.00 94.62 73 VAL A N 1
ATOM 561 C CA . VAL A 1 73 ? -8.887 -20.654 8.538 1.00 94.62 73 VAL A CA 1
ATOM 562 C C . VAL A 1 73 ? -10.211 -20.380 9.248 1.00 94.62 73 VAL A C 1
ATOM 564 O O . VAL A 1 73 ? -11.099 -19.771 8.660 1.00 94.62 73 VAL A O 1
ATOM 567 N N . ARG A 1 74 ? -10.364 -20.770 10.521 1.00 94.75 74 ARG A N 1
ATOM 568 C CA . ARG A 1 74 ? -11.618 -20.539 11.265 1.00 94.75 74 ARG A CA 1
ATOM 569 C C . ARG A 1 74 ? -11.923 -19.053 11.456 1.00 94.75 74 ARG A C 1
ATOM 571 O O . ARG A 1 74 ? -13.076 -18.647 11.351 1.00 94.75 74 ARG A O 1
ATOM 578 N N . VAL A 1 75 ? -10.901 -18.251 11.749 1.00 93.94 75 VAL A N 1
ATOM 579 C CA . VAL A 1 75 ? -11.043 -16.802 11.947 1.00 93.94 75 VAL A CA 1
ATOM 580 C C . VAL A 1 75 ? -11.152 -16.109 10.592 1.00 93.94 75 VAL A C 1
ATOM 582 O O . VAL A 1 75 ? -12.077 -15.329 10.375 1.00 93.94 75 VAL A O 1
ATOM 585 N N . ALA A 1 76 ? -10.272 -16.458 9.649 1.00 93.94 76 ALA A N 1
ATOM 586 C CA . ALA A 1 76 ? -10.291 -15.914 8.296 1.00 93.94 76 ALA A CA 1
ATOM 587 C C . ALA A 1 76 ? -11.620 -16.185 7.575 1.00 93.94 76 ALA A C 1
ATOM 589 O O . ALA A 1 76 ? -12.160 -15.293 6.926 1.00 93.94 76 ALA A O 1
ATOM 590 N N . GLY A 1 77 ? -12.189 -17.382 7.742 1.00 93.50 77 GLY A N 1
ATOM 591 C CA . GLY A 1 77 ? -13.455 -17.784 7.133 1.00 93.50 77 GLY A CA 1
ATOM 592 C C . GLY A 1 77 ? -14.618 -16.871 7.517 1.00 93.50 77 GLY A C 1
ATOM 593 O O . GLY A 1 77 ? -15.389 -16.474 6.646 1.00 93.50 77 GLY A O 1
ATOM 594 N N . LYS A 1 78 ? -14.700 -16.443 8.786 1.00 94.56 78 LYS A N 1
ATOM 595 C CA . LYS A 1 78 ? -15.723 -15.480 9.233 1.00 94.56 78 LYS A CA 1
ATOM 596 C C . LYS A 1 78 ? -15.624 -14.157 8.470 1.00 94.56 78 LYS A C 1
ATOM 598 O O . LYS A 1 78 ? -16.639 -13.611 8.044 1.00 94.56 78 LYS A O 1
ATOM 603 N N . TYR A 1 79 ? -14.406 -13.663 8.250 1.00 93.94 79 TYR A N 1
ATOM 604 C CA . TYR A 1 79 ? -14.183 -12.425 7.505 1.00 93.94 79 TYR A CA 1
ATOM 605 C C . TYR A 1 79 ? -14.420 -12.589 6.001 1.00 93.94 79 TYR A C 1
ATOM 607 O O . TYR A 1 79 ? -15.012 -11.707 5.384 1.00 93.94 79 TYR A O 1
ATOM 615 N N . ILE A 1 80 ? -14.035 -13.723 5.410 1.00 94.56 80 ILE A N 1
ATOM 616 C CA . ILE A 1 80 ? -14.293 -14.023 3.992 1.00 94.56 80 ILE A CA 1
ATOM 617 C C . ILE A 1 80 ? -15.798 -14.005 3.697 1.00 94.56 80 ILE A C 1
ATOM 619 O O . ILE A 1 80 ? -16.210 -13.444 2.684 1.00 94.56 80 ILE A O 1
ATOM 623 N N . VAL A 1 81 ? -16.626 -14.550 4.597 1.00 94.81 81 VAL A N 1
ATOM 624 C CA . VAL A 1 81 ? -18.092 -14.526 4.455 1.00 94.81 81 VAL A CA 1
ATOM 625 C C . VAL A 1 81 ? -18.641 -13.096 4.491 1.00 94.81 81 VAL A C 1
ATOM 627 O O . VAL A 1 81 ? -19.525 -12.767 3.701 1.00 94.81 81 VAL A O 1
ATOM 630 N N . SER A 1 82 ? -18.088 -12.225 5.342 1.00 94.62 82 SER A N 1
ATOM 631 C CA . SER A 1 82 ? -18.461 -10.801 5.372 1.00 94.62 82 SER A CA 1
ATOM 632 C C . SER A 1 82 ? -18.190 -10.115 4.024 1.00 94.62 82 SER A C 1
ATOM 634 O O . SER A 1 82 ? -19.025 -9.379 3.502 1.00 94.62 82 SER A O 1
ATOM 636 N N . TYR A 1 83 ? -17.063 -10.447 3.387 1.00 94.19 83 TYR A N 1
ATOM 637 C CA . TYR A 1 83 ? -16.656 -9.915 2.082 1.00 94.19 83 TYR A CA 1
ATOM 638 C C . TYR A 1 83 ? -16.969 -10.859 0.908 1.00 94.19 83 TYR A C 1
ATOM 640 O O . TYR A 1 83 ? -16.231 -10.904 -0.082 1.00 94.19 83 TYR A O 1
ATOM 648 N N . ARG A 1 84 ? -18.088 -11.594 0.983 1.00 95.19 84 ARG A N 1
ATOM 649 C CA . ARG A 1 84 ? -18.460 -12.642 0.011 1.00 95.19 84 ARG A CA 1
ATOM 650 C C . ARG A 1 84 ? -18.399 -12.206 -1.452 1.00 95.19 84 ARG A C 1
ATOM 652 O O . ARG A 1 84 ? -17.936 -12.970 -2.287 1.00 95.19 84 ARG A O 1
ATOM 659 N N . MET A 1 85 ? -18.823 -10.983 -1.772 1.00 96.06 85 MET A N 1
ATOM 660 C CA . MET A 1 85 ? -18.863 -10.506 -3.161 1.00 96.06 85 MET A CA 1
ATOM 661 C C . MET A 1 85 ? -17.458 -10.395 -3.753 1.00 96.06 85 MET A C 1
ATOM 663 O O . MET A 1 85 ? -17.234 -10.774 -4.899 1.00 96.06 85 MET A O 1
ATOM 667 N N . HIS A 1 86 ? -16.496 -9.926 -2.955 1.00 93.94 86 HIS A N 1
ATOM 668 C CA . HIS A 1 86 ? -15.112 -9.823 -3.395 1.00 93.94 86 HIS A CA 1
ATOM 669 C C . HIS A 1 86 ? -14.454 -11.205 -3.488 1.00 93.94 86 HIS A C 1
ATOM 671 O O . HIS A 1 86 ? -13.735 -11.480 -4.443 1.00 93.94 86 HIS A O 1
ATOM 677 N N . ALA A 1 87 ? -14.757 -12.109 -2.550 1.00 94.56 87 ALA A N 1
ATOM 678 C CA . ALA A 1 87 ? -14.297 -13.494 -2.619 1.00 94.56 87 ALA A CA 1
ATOM 679 C C . ALA A 1 87 ? -14.831 -14.221 -3.870 1.00 94.56 87 ALA A C 1
ATOM 681 O O . ALA A 1 87 ? -14.062 -14.879 -4.566 1.00 94.56 87 ALA A O 1
ATOM 682 N N . LEU A 1 88 ? -16.116 -14.046 -4.204 1.00 96.38 88 LEU A N 1
ATOM 683 C CA . LEU A 1 88 ? -16.724 -14.579 -5.429 1.00 96.38 88 LEU A CA 1
ATOM 684 C C . LEU A 1 88 ? -16.097 -13.973 -6.688 1.00 96.38 88 LEU A C 1
ATOM 686 O O . LEU A 1 88 ? -15.820 -14.700 -7.636 1.00 96.38 88 LEU A O 1
ATOM 690 N N . PHE A 1 89 ? -15.815 -12.668 -6.685 1.00 96.31 89 PHE A N 1
ATOM 691 C CA . PHE A 1 89 ? -15.099 -12.012 -7.778 1.00 96.31 89 PHE A 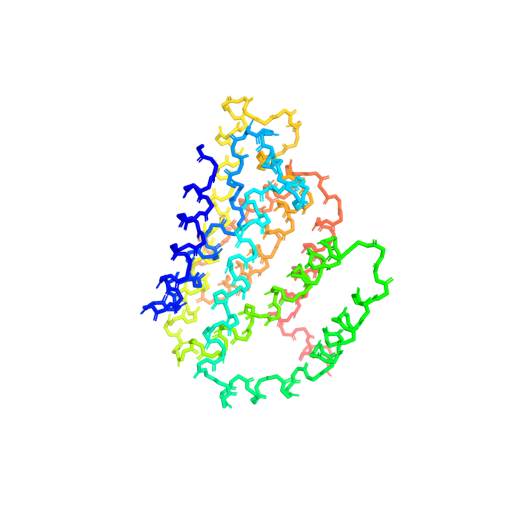CA 1
ATOM 692 C C . PHE A 1 89 ? -13.695 -12.599 -7.979 1.00 96.31 89 PHE A C 1
ATOM 694 O O . PHE A 1 89 ? -13.316 -12.914 -9.103 1.00 96.31 89 PHE A O 1
ATOM 701 N N . LEU A 1 90 ? -12.934 -12.815 -6.902 1.00 95.31 90 LEU A N 1
ATOM 702 C CA . LEU A 1 90 ? -11.611 -13.438 -6.992 1.00 95.31 90 LEU A CA 1
ATOM 703 C C . LEU A 1 90 ? -11.691 -14.898 -7.453 1.00 95.31 90 LEU A C 1
ATOM 705 O O . LEU A 1 90 ? -10.852 -15.327 -8.247 1.00 95.31 90 LEU A O 1
ATOM 709 N N . ALA A 1 91 ? -12.703 -15.649 -7.013 1.00 95.88 91 ALA A N 1
ATOM 710 C CA . ALA A 1 91 ? -12.953 -17.009 -7.485 1.00 95.88 91 ALA A CA 1
ATOM 711 C C . ALA A 1 91 ? -13.271 -17.022 -8.987 1.00 95.88 91 ALA A C 1
ATOM 713 O O . ALA A 1 91 ? -12.669 -17.791 -9.734 1.00 95.88 91 ALA A O 1
ATOM 714 N N . TYR A 1 92 ? -14.131 -16.110 -9.447 1.00 96.44 92 TYR A N 1
ATOM 715 C CA . TYR A 1 92 ? -14.418 -15.912 -10.865 1.00 96.44 92 TYR A CA 1
ATOM 716 C C . TYR A 1 92 ? -13.151 -15.572 -11.659 1.00 96.44 92 TYR A C 1
ATOM 718 O O . TYR A 1 92 ? -12.867 -16.231 -12.654 1.00 96.44 92 TYR A O 1
ATOM 726 N N . CYS A 1 93 ? -12.336 -14.618 -11.197 1.00 95.25 93 CYS A N 1
ATOM 727 C CA . CYS A 1 93 ? -11.066 -14.281 -11.846 1.00 95.25 93 CYS A CA 1
ATOM 728 C C . CYS A 1 93 ? -10.097 -15.470 -11.890 1.00 95.25 93 CYS A C 1
ATOM 730 O O . CYS A 1 93 ? -9.372 -15.625 -12.868 1.00 95.25 93 CYS A O 1
ATOM 732 N N . SER A 1 94 ? -10.091 -16.314 -10.855 1.00 94.94 94 SER A N 1
ATOM 733 C CA . SER A 1 94 ? -9.256 -17.520 -10.794 1.00 94.94 94 SER A CA 1
ATOM 734 C C . SER A 1 94 ? -9.708 -18.569 -11.808 1.00 94.94 94 SER A C 1
ATOM 736 O O . SER A 1 94 ? -8.871 -19.156 -12.485 1.00 94.94 94 SER A O 1
ATOM 738 N N . LEU A 1 95 ? -11.020 -18.762 -11.973 1.00 96.00 95 LEU A N 1
ATOM 739 C CA . LEU A 1 95 ? -11.577 -19.626 -13.017 1.00 96.00 95 LEU A CA 1
ATOM 740 C C . LEU A 1 95 ? -11.298 -19.055 -14.412 1.00 96.00 95 LEU A C 1
ATOM 742 O O . LEU A 1 95 ? -10.882 -19.789 -15.303 1.00 96.00 95 LEU A O 1
ATOM 746 N N . ALA A 1 96 ? -11.433 -17.737 -14.580 1.00 94.69 96 ALA A N 1
ATOM 747 C CA . ALA A 1 96 ? -11.155 -17.039 -15.832 1.00 94.69 96 ALA A CA 1
ATOM 748 C C . ALA A 1 96 ? -9.709 -17.246 -16.332 1.00 94.69 96 ALA A C 1
ATOM 750 O O . ALA A 1 96 ? -9.458 -17.150 -17.533 1.00 94.69 96 ALA A O 1
ATOM 751 N N . LEU A 1 97 ? -8.760 -17.583 -15.443 1.00 93.62 97 LEU A N 1
ATOM 752 C CA . LEU A 1 97 ? -7.377 -17.895 -15.824 1.00 93.62 97 LEU A CA 1
ATOM 753 C C . LEU A 1 97 ? -7.264 -19.074 -16.792 1.00 93.62 97 LEU A C 1
ATOM 755 O O . LEU A 1 97 ? -6.338 -19.077 -17.603 1.00 93.62 97 LEU A O 1
ATOM 759 N N . ILE A 1 98 ? -8.192 -20.035 -16.739 1.00 95.50 98 ILE A N 1
ATOM 760 C CA . ILE A 1 98 ? -8.204 -21.214 -17.619 1.00 95.50 98 ILE A CA 1
ATOM 761 C C . ILE A 1 98 ? -8.327 -20.796 -19.093 1.00 95.50 98 ILE A C 1
ATOM 763 O O . ILE A 1 98 ? -7.725 -21.416 -19.963 1.00 95.50 98 ILE A O 1
ATOM 767 N N . TRP A 1 99 ? -9.043 -19.703 -19.366 1.00 95.06 99 TRP A N 1
ATOM 768 C CA . TRP A 1 99 ? -9.230 -19.153 -20.713 1.00 95.06 99 TRP A CA 1
ATOM 769 C C . TRP A 1 99 ? -8.214 -18.062 -21.070 1.00 95.06 99 TRP A C 1
ATOM 771 O O . TRP A 1 99 ? -8.300 -17.453 -22.136 1.00 95.06 99 TRP A O 1
ATOM 781 N N . SER A 1 100 ? -7.261 -17.769 -20.181 1.00 92.06 100 SER A N 1
ATOM 782 C CA . SER A 1 100 ? -6.278 -16.720 -20.431 1.00 92.06 100 SER A CA 1
ATOM 783 C C . SER A 1 100 ? -5.263 -17.154 -21.505 1.00 92.06 100 SER A C 1
ATOM 785 O O . SER A 1 100 ? -4.694 -18.240 -21.399 1.00 92.06 100 SER A O 1
ATOM 787 N N . PRO A 1 101 ? -4.946 -16.302 -22.503 1.00 90.75 101 PRO A N 1
ATOM 788 C CA . PRO A 1 101 ? -3.931 -16.621 -23.515 1.00 90.75 101 PRO A CA 1
ATOM 789 C C . PRO A 1 101 ? -2.529 -16.826 -22.931 1.00 90.75 101 PRO A C 1
ATOM 791 O O . PRO A 1 101 ? -1.669 -17.442 -23.553 1.00 90.75 101 PRO A O 1
ATOM 794 N N . SER A 1 102 ? -2.269 -16.270 -21.743 1.00 90.00 102 SER A N 1
ATOM 795 C CA . SER A 1 102 ? -1.020 -16.481 -21.020 1.00 90.00 102 SER A CA 1
ATOM 796 C C . SER A 1 102 ? -1.256 -16.574 -19.514 1.00 90.00 102 SER A C 1
ATOM 798 O O . SER A 1 102 ? -1.590 -15.597 -18.836 1.00 90.00 102 SER A O 1
ATOM 800 N N . MET A 1 103 ? -0.996 -17.764 -18.973 1.00 88.44 103 MET A N 1
ATOM 801 C CA . MET A 1 103 ? -1.209 -18.066 -17.557 1.00 88.44 103 MET A CA 1
ATOM 802 C C . MET A 1 103 ? -0.379 -17.164 -16.632 1.00 88.44 103 MET A C 1
ATOM 804 O O . MET A 1 103 ? -0.848 -16.740 -15.581 1.00 88.44 103 MET A O 1
ATOM 808 N N . ILE A 1 104 ? 0.840 -16.802 -17.044 1.00 85.00 104 ILE A N 1
ATOM 809 C CA . ILE A 1 104 ? 1.748 -15.949 -16.263 1.00 85.00 104 ILE A CA 1
ATOM 810 C C . ILE A 1 104 ? 1.189 -14.530 -16.108 1.00 85.00 104 ILE A C 1
ATOM 812 O O . ILE A 1 104 ? 1.223 -13.957 -15.016 1.00 85.00 104 ILE A O 1
ATOM 816 N N . TYR A 1 105 ? 0.679 -13.948 -17.196 1.00 83.75 105 TYR A N 1
ATOM 817 C CA . TYR A 1 105 ? 0.071 -12.621 -17.153 1.00 83.75 105 TYR A CA 1
ATOM 818 C C . TYR A 1 105 ? -1.203 -12.641 -16.310 1.00 83.75 105 TYR A C 1
ATOM 820 O O . TYR A 1 105 ? -1.390 -11.769 -15.460 1.00 83.75 105 TYR A O 1
ATOM 828 N N . GLY A 1 106 ? -2.032 -13.672 -16.500 1.00 89.38 106 GLY A N 1
ATOM 829 C CA . GLY A 1 106 ? -3.234 -13.888 -15.709 1.00 89.38 106 GLY A CA 1
ATOM 830 C C . GLY A 1 106 ? -2.930 -13.970 -14.211 1.00 89.38 106 GLY A C 1
ATOM 831 O O . GLY A 1 106 ? -3.498 -13.207 -13.433 1.00 89.38 106 GLY A O 1
ATOM 832 N N . LEU A 1 107 ? -1.967 -14.804 -13.799 1.00 88.88 107 LEU A N 1
ATOM 833 C CA . LEU A 1 107 ? -1.536 -14.920 -12.400 1.00 88.88 107 LEU A CA 1
ATOM 834 C C . LEU A 1 107 ? -1.004 -13.596 -11.839 1.00 88.88 107 LEU A C 1
ATOM 836 O O . LEU A 1 107 ? -1.298 -13.245 -10.698 1.00 88.88 107 LEU A O 1
ATOM 840 N N . ARG A 1 108 ? -0.259 -12.822 -12.638 1.00 85.06 108 ARG A N 1
ATOM 841 C CA . ARG A 1 108 ? 0.226 -11.492 -12.237 1.00 85.06 108 ARG A CA 1
ATOM 842 C C . ARG A 1 108 ? -0.929 -10.522 -11.983 1.00 85.06 108 ARG A C 1
ATOM 844 O O . ARG A 1 108 ? -0.855 -9.730 -11.045 1.00 85.06 108 ARG A O 1
ATOM 851 N N . MET A 1 109 ? -1.973 -10.562 -12.807 1.00 88.56 109 MET A N 1
ATOM 852 C CA . MET A 1 109 ? -3.163 -9.732 -12.612 1.00 88.56 109 MET A CA 1
ATOM 853 C C . MET A 1 109 ? -3.998 -10.207 -11.429 1.00 88.56 109 MET A C 1
ATOM 855 O O . MET A 1 109 ? -4.402 -9.378 -10.615 1.00 88.56 109 MET A O 1
ATOM 859 N N . LEU A 1 110 ? -4.164 -11.522 -11.264 1.00 92.62 110 LEU A N 1
ATOM 860 C CA . LEU A 1 110 ? -4.837 -12.095 -10.104 1.00 92.62 110 LEU A CA 1
ATOM 861 C C . LEU A 1 110 ? -4.136 -11.676 -8.808 1.00 92.62 110 LEU A C 1
ATOM 863 O O . LEU A 1 110 ? -4.804 -11.183 -7.910 1.00 92.62 110 LEU A O 1
ATOM 867 N N . ALA A 1 111 ? -2.803 -11.761 -8.744 1.00 91.69 111 ALA A N 1
ATOM 868 C CA . ALA A 1 111 ? -2.029 -11.344 -7.574 1.00 91.69 111 ALA A CA 1
ATOM 869 C C . ALA A 1 111 ? -2.223 -9.856 -7.233 1.00 91.69 111 ALA A C 1
ATOM 871 O O . ALA A 1 111 ? -2.354 -9.499 -6.065 1.00 91.69 111 ALA A O 1
ATOM 872 N N . LYS A 1 112 ? -2.282 -8.971 -8.238 1.00 89.38 112 LYS A N 1
ATOM 873 C CA . LYS A 1 112 ? -2.557 -7.538 -8.025 1.00 89.38 112 LYS A CA 1
ATOM 874 C C . LYS A 1 112 ? -3.961 -7.291 -7.480 1.00 89.38 112 LYS A C 1
ATOM 876 O O . LYS A 1 112 ? -4.127 -6.424 -6.628 1.00 89.38 112 LYS A O 1
ATOM 881 N N . LEU A 1 113 ? -4.949 -8.037 -7.972 1.00 92.19 113 LEU A N 1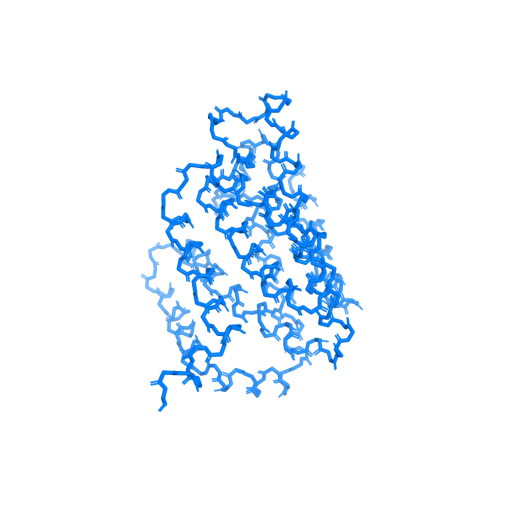
ATOM 882 C CA . LEU A 1 113 ? -6.338 -7.931 -7.531 1.00 92.19 113 LEU A CA 1
ATOM 883 C C . LEU A 1 113 ? -6.543 -8.539 -6.139 1.00 92.19 113 LEU A C 1
ATOM 885 O O . LEU A 1 113 ? -7.262 -7.967 -5.326 1.00 92.19 113 LEU A O 1
ATOM 889 N N . SER A 1 114 ? -5.893 -9.665 -5.840 1.00 94.69 114 SER A N 1
ATOM 890 C CA . SER A 1 114 ? -6.037 -10.365 -4.565 1.00 94.69 114 SER A CA 1
ATOM 891 C C . SER A 1 114 ? -5.221 -9.731 -3.442 1.00 94.69 114 SER A C 1
ATOM 893 O O . SER A 1 114 ? -5.611 -9.851 -2.285 1.00 94.69 114 SER A O 1
ATOM 895 N N . ALA A 1 115 ? -4.098 -9.065 -3.734 1.00 92.69 115 ALA A N 1
ATOM 896 C CA . ALA A 1 115 ? -3.189 -8.559 -2.704 1.00 92.69 115 ALA A CA 1
ATOM 897 C C . ALA A 1 115 ? -3.847 -7.609 -1.683 1.00 92.69 115 ALA A C 1
ATOM 899 O O . ALA A 1 115 ? -3.655 -7.850 -0.491 1.00 92.69 115 ALA A O 1
ATOM 900 N N . PRO A 1 116 ? -4.649 -6.591 -2.065 1.00 92.31 116 PRO A N 1
ATOM 901 C CA . PRO A 1 116 ? -5.320 -5.725 -1.091 1.00 92.31 116 PRO A CA 1
ATOM 902 C C . PRO A 1 116 ? -6.285 -6.497 -0.185 1.00 92.31 116 PRO A C 1
ATOM 904 O O . PRO A 1 116 ? -6.335 -6.258 1.020 1.00 92.31 116 PRO A O 1
ATOM 907 N N . PHE A 1 117 ? -7.019 -7.456 -0.753 1.00 94.81 117 PHE A N 1
ATOM 908 C CA . PHE A 1 117 ? -7.962 -8.289 -0.011 1.00 94.81 117 PHE A CA 1
ATOM 909 C C . PHE A 1 117 ? -7.258 -9.251 0.949 1.00 94.81 117 PHE A C 1
ATOM 911 O O . PHE A 1 117 ? -7.631 -9.346 2.116 1.00 94.81 117 PHE A O 1
ATOM 918 N N . LEU A 1 118 ? -6.201 -9.922 0.488 1.00 95.19 118 LEU A N 1
ATOM 919 C CA . LEU A 1 118 ? -5.368 -10.784 1.326 1.00 95.19 118 LEU A CA 1
ATOM 920 C C . LEU A 1 118 ? -4.697 -9.991 2.448 1.00 95.19 118 LEU A C 1
ATOM 922 O O . LEU A 1 118 ? -4.644 -10.467 3.578 1.00 95.19 118 LEU A O 1
ATOM 926 N N . PHE A 1 119 ? -4.239 -8.771 2.164 1.00 94.62 119 PHE A N 1
ATOM 927 C CA . PHE A 1 119 ? -3.648 -7.897 3.171 1.00 94.62 119 PHE A CA 1
ATOM 928 C C . PHE A 1 119 ? -4.677 -7.464 4.219 1.00 94.62 119 PHE A C 1
ATOM 930 O O . PHE A 1 119 ? -4.388 -7.511 5.412 1.00 94.62 119 PHE A O 1
ATOM 937 N N . LEU A 1 120 ? -5.901 -7.124 3.801 1.00 94.31 120 LEU A N 1
ATOM 938 C CA . LEU A 1 120 ? -7.002 -6.839 4.721 1.00 94.31 120 LEU A CA 1
ATOM 939 C C . LEU A 1 120 ? -7.312 -8.047 5.617 1.00 94.31 120 LEU A C 1
ATOM 941 O O . LEU A 1 120 ? -7.408 -7.896 6.833 1.00 94.31 120 LEU A O 1
ATOM 945 N N . LEU A 1 121 ? -7.426 -9.247 5.041 1.00 95.25 121 LEU A N 1
ATOM 946 C CA . LEU A 1 121 ? -7.645 -10.475 5.810 1.00 95.25 121 LEU A CA 1
ATOM 947 C C . LEU A 1 121 ? -6.495 -10.752 6.783 1.00 95.25 121 LEU A C 1
ATOM 949 O O . LEU A 1 121 ? -6.750 -11.122 7.929 1.00 95.25 121 LEU A O 1
ATOM 953 N N . LEU A 1 122 ? -5.244 -10.541 6.366 1.00 95.50 122 LEU A N 1
ATOM 954 C CA . LEU A 1 122 ? -4.081 -10.667 7.242 1.00 95.50 122 LEU A CA 1
ATOM 955 C C . LEU A 1 122 ? -4.191 -9.704 8.431 1.00 95.50 122 LEU A C 1
ATOM 957 O O . LEU A 1 122 ? -4.063 -10.126 9.575 1.00 95.50 122 LEU A O 1
ATOM 961 N N . VAL A 1 123 ? -4.475 -8.423 8.185 1.00 94.88 123 VAL A N 1
ATOM 962 C CA . VAL A 1 123 ? -4.627 -7.423 9.253 1.00 94.88 123 VAL A CA 1
ATOM 963 C C . VAL A 1 123 ? -5.743 -7.827 10.221 1.00 94.88 123 VAL A C 1
ATOM 965 O O . VAL A 1 123 ? -5.513 -7.851 11.425 1.00 94.88 123 VAL A O 1
ATOM 968 N N . MET A 1 124 ? -6.914 -8.223 9.718 1.00 94.19 124 MET A N 1
ATOM 969 C CA . MET A 1 124 ? -8.072 -8.591 10.551 1.00 94.19 124 MET A CA 1
ATOM 970 C C . MET A 1 124 ? -7.884 -9.897 11.340 1.00 94.19 124 MET A C 1
ATOM 972 O O . MET A 1 124 ? -8.560 -10.115 12.345 1.00 94.19 124 MET A O 1
ATOM 976 N N . THR A 1 125 ? -7.001 -10.787 10.882 1.00 94.06 125 THR A N 1
ATOM 977 C CA . THR A 1 125 ? -6.700 -12.058 11.564 1.00 94.06 125 THR A CA 1
ATOM 978 C C . THR A 1 125 ? -5.571 -11.922 12.580 1.00 94.06 125 THR A C 1
ATOM 980 O O . THR A 1 125 ? -5.622 -12.560 13.628 1.00 94.06 125 THR A O 1
ATOM 983 N N . VAL A 1 126 ? -4.565 -11.096 12.288 1.00 94.50 126 VAL A N 1
ATOM 984 C CA . VAL A 1 126 ? -3.339 -10.975 13.089 1.00 94.50 126 VAL A CA 1
ATOM 985 C C . VAL A 1 126 ? -3.433 -9.864 14.138 1.00 94.50 126 VAL A C 1
ATOM 987 O O . VAL A 1 126 ? -2.881 -10.000 15.230 1.00 94.50 126 VAL A O 1
ATOM 990 N N . VAL A 1 127 ? -4.102 -8.751 13.828 1.00 94.19 127 VAL A N 1
ATOM 991 C CA . VAL A 1 127 ? -4.181 -7.591 14.725 1.00 94.19 127 VAL A CA 1
ATOM 992 C C . VAL A 1 127 ? -5.309 -7.795 15.725 1.00 94.19 127 VAL A C 1
ATOM 994 O O . VAL A 1 127 ? -6.484 -7.746 15.376 1.00 94.19 127 VAL A O 1
ATOM 997 N N . SER A 1 128 ? -4.947 -7.989 16.991 1.00 90.69 128 SER A N 1
ATOM 998 C CA . SER A 1 128 ? -5.899 -8.273 18.071 1.00 90.69 128 SER A CA 1
ATOM 999 C C . SER A 1 128 ? -6.059 -7.127 19.070 1.00 90.69 128 SER A C 1
ATOM 1001 O O . SER A 1 128 ? -6.974 -7.149 19.889 1.00 90.69 128 SER A O 1
ATOM 1003 N N . SER A 1 129 ? -5.190 -6.109 19.023 1.00 93.94 129 SER A N 1
ATOM 1004 C CA . SER A 1 129 ? -5.173 -5.034 20.020 1.00 93.94 129 SER A CA 1
ATOM 1005 C C . SER A 1 129 ? -5.235 -3.631 19.419 1.00 93.94 129 SER A C 1
ATOM 1007 O O . SER A 1 129 ? -4.636 -3.332 18.384 1.00 93.94 129 SER A O 1
ATOM 1009 N N . ILE A 1 130 ? -5.874 -2.714 20.152 1.00 92.44 130 ILE A N 1
ATOM 1010 C CA . ILE A 1 130 ? -5.921 -1.288 19.796 1.00 92.44 130 ILE A CA 1
ATOM 1011 C C . ILE A 1 130 ? -4.522 -0.655 19.736 1.00 92.44 130 ILE A C 1
ATOM 1013 O O . ILE A 1 130 ? -4.281 0.258 18.950 1.00 92.44 130 ILE A O 1
ATOM 1017 N N . ARG A 1 131 ? -3.576 -1.150 20.548 1.00 93.50 131 ARG A N 1
ATOM 1018 C CA . ARG A 1 131 ? -2.184 -0.678 20.551 1.00 93.50 131 ARG A CA 1
ATOM 1019 C C . ARG A 1 131 ? -1.496 -0.990 19.222 1.00 93.50 131 ARG A C 1
ATOM 1021 O O . ARG A 1 131 ? -0.843 -0.114 18.667 1.00 93.50 131 ARG A O 1
ATOM 1028 N N . GLN A 1 132 ? -1.684 -2.200 18.695 1.00 93.56 132 GLN A N 1
ATOM 1029 C CA . GLN A 1 132 ? -1.160 -2.586 17.382 1.00 93.56 132 GLN A CA 1
ATOM 1030 C C . GLN A 1 132 ? -1.812 -1.776 16.262 1.00 93.56 132 GLN A C 1
ATOM 1032 O O . GLN A 1 132 ? -1.111 -1.319 15.368 1.00 93.56 132 GLN A O 1
ATOM 1037 N N . LEU A 1 133 ? -3.122 -1.520 16.336 1.00 92.00 133 LEU A N 1
ATOM 1038 C CA . LEU A 1 133 ? -3.797 -0.684 15.342 1.00 92.00 133 LEU A CA 1
ATOM 1039 C C . LEU A 1 133 ? -3.228 0.747 15.312 1.00 92.00 133 LEU A C 1
ATOM 1041 O O . LEU A 1 133 ? -2.916 1.263 14.242 1.00 92.00 133 LEU A O 1
ATOM 1045 N N . LYS A 1 134 ? -2.995 1.355 16.484 1.00 91.62 134 LYS A N 1
ATOM 1046 C CA . LYS A 1 134 ? -2.329 2.668 16.597 1.00 91.62 134 LYS A CA 1
ATOM 1047 C C . LYS A 1 134 ? -0.882 2.648 16.089 1.00 91.62 134 LYS A C 1
ATOM 1049 O O . LYS A 1 134 ? -0.401 3.644 15.546 1.00 91.62 134 LYS A O 1
ATOM 1054 N N . ALA A 1 135 ? -0.176 1.530 16.260 1.00 93.62 135 ALA A N 1
ATOM 1055 C CA . ALA A 1 135 ? 1.166 1.353 15.712 1.00 93.62 135 ALA A CA 1
ATOM 1056 C C . ALA A 1 135 ? 1.140 1.271 14.176 1.00 93.62 135 ALA A C 1
ATOM 1058 O O . ALA A 1 135 ? 1.936 1.944 13.528 1.00 93.62 135 ALA A O 1
ATOM 1059 N N . ILE A 1 136 ? 0.186 0.532 13.595 1.00 93.19 136 ILE A N 1
ATOM 1060 C CA . ILE A 1 136 ? -0.049 0.479 12.142 1.00 93.19 136 ILE A CA 1
ATOM 1061 C C . ILE A 1 136 ? -0.330 1.877 11.596 1.00 93.19 136 ILE A C 1
ATOM 1063 O O . ILE A 1 136 ? 0.316 2.296 10.639 1.00 93.19 136 ILE A O 1
ATOM 1067 N N . GLU A 1 137 ? -1.241 2.618 12.228 1.00 91.88 137 GLU A N 1
ATOM 1068 C CA . GLU A 1 137 ? -1.551 3.999 11.852 1.00 91.88 137 GLU A CA 1
ATOM 1069 C C . GLU A 1 137 ? -0.288 4.872 11.871 1.00 91.88 137 GLU A C 1
ATOM 1071 O O . GLU A 1 137 ? 0.012 5.568 10.903 1.00 91.88 137 GLU A O 1
ATOM 1076 N N . SER A 1 138 ? 0.502 4.788 12.944 1.00 92.31 138 SER A N 1
ATOM 1077 C CA . SER A 1 138 ? 1.745 5.555 13.077 1.00 92.31 138 SER A CA 1
ATOM 1078 C C . SER A 1 138 ? 2.765 5.199 11.992 1.00 92.31 138 SER A C 1
ATOM 1080 O O . SER A 1 138 ? 3.391 6.093 11.430 1.00 92.31 138 SER A O 1
ATOM 1082 N N . ILE A 1 139 ? 2.897 3.917 11.647 1.00 93.31 139 ILE A N 1
ATOM 1083 C CA . ILE A 1 139 ? 3.783 3.445 10.577 1.00 93.31 139 ILE A CA 1
ATOM 1084 C C . ILE A 1 139 ? 3.340 3.979 9.211 1.00 93.31 139 ILE A C 1
ATOM 1086 O O . ILE A 1 139 ? 4.171 4.477 8.450 1.00 93.31 139 ILE A O 1
ATOM 1090 N N . VAL A 1 140 ? 2.040 3.921 8.907 1.00 92.31 140 VAL A N 1
ATOM 1091 C CA . VAL A 1 140 ? 1.490 4.473 7.659 1.00 92.31 140 VAL A CA 1
ATOM 1092 C C . VAL A 1 140 ? 1.763 5.973 7.579 1.00 92.31 140 VAL A C 1
ATOM 1094 O O . VAL A 1 140 ? 2.200 6.466 6.542 1.00 92.31 140 VAL A O 1
ATOM 1097 N N . LEU A 1 141 ? 1.600 6.701 8.680 1.00 92.56 141 LEU A N 1
ATOM 1098 C CA . LEU A 1 141 ? 1.875 8.135 8.721 1.00 92.56 141 LEU A CA 1
ATOM 1099 C C . LEU A 1 141 ? 3.361 8.465 8.538 1.00 92.56 141 LEU A C 1
ATOM 1101 O O . LEU A 1 141 ? 3.678 9.422 7.838 1.00 92.56 141 LEU A O 1
ATOM 1105 N N . ILE A 1 142 ? 4.269 7.661 9.101 1.00 92.75 142 ILE A N 1
ATOM 1106 C CA . ILE A 1 142 ? 5.723 7.807 8.908 1.00 92.75 142 ILE A CA 1
ATOM 1107 C C . ILE A 1 142 ? 6.128 7.511 7.458 1.00 92.75 142 ILE A C 1
ATOM 1109 O O . ILE A 1 142 ? 7.053 8.139 6.938 1.00 92.75 142 ILE A O 1
ATOM 1113 N N . SER A 1 143 ? 5.432 6.590 6.782 1.00 92.00 143 SER A N 1
ATOM 1114 C CA . SER A 1 143 ? 5.759 6.224 5.399 1.00 92.00 143 SER A CA 1
ATOM 1115 C C . SER A 1 143 ? 5.644 7.404 4.421 1.00 92.00 143 SER A C 1
ATOM 1117 O O . SER A 1 143 ? 6.441 7.496 3.491 1.00 92.00 143 SER A O 1
ATOM 1119 N N . GLY A 1 144 ? 4.752 8.368 4.677 1.00 91.88 144 GLY A N 1
ATOM 1120 C CA . GLY A 1 144 ? 4.550 9.542 3.819 1.00 91.88 144 GLY A CA 1
ATOM 1121 C C . GLY A 1 144 ? 5.781 10.451 3.737 1.00 91.88 144 GLY A C 1
ATOM 1122 O O . GLY A 1 144 ? 6.357 10.587 2.657 1.00 91.88 144 GLY A O 1
ATOM 1123 N N . PRO A 1 145 ? 6.240 11.046 4.856 1.00 93.56 145 PRO A N 1
ATOM 1124 C CA . PRO A 1 145 ? 7.472 11.833 4.900 1.00 93.56 145 PRO A CA 1
ATOM 1125 C C . PRO A 1 145 ? 8.680 11.077 4.372 1.00 93.56 145 PRO A C 1
ATOM 1127 O O . PRO A 1 145 ? 9.472 11.641 3.628 1.00 93.56 145 PRO A O 1
ATOM 1130 N N . LEU A 1 146 ? 8.803 9.796 4.718 1.00 93.12 146 LEU A N 1
ATOM 1131 C CA . LEU A 1 146 ? 9.900 8.947 4.269 1.00 93.12 146 LEU A CA 1
ATOM 1132 C C . LEU A 1 146 ? 9.948 8.861 2.736 1.00 93.12 146 LEU A C 1
ATOM 1134 O O . LEU A 1 146 ? 10.999 9.061 2.133 1.00 93.12 146 LEU A O 1
ATOM 1138 N N . VAL A 1 147 ? 8.798 8.633 2.100 1.00 92.06 147 VAL A N 1
ATOM 1139 C CA . VAL A 1 147 ? 8.649 8.597 0.640 1.00 92.06 147 VAL A CA 1
ATOM 1140 C C . VAL A 1 147 ? 8.979 9.947 0.003 1.00 92.06 147 VAL A C 1
ATOM 1142 O O . VAL A 1 147 ? 9.672 9.982 -1.015 1.00 92.06 147 VAL A O 1
ATOM 1145 N N . VAL A 1 148 ? 8.550 11.058 0.610 1.00 93.50 148 VAL A N 1
ATOM 1146 C CA . VAL A 1 148 ? 8.888 12.412 0.139 1.00 93.50 148 VAL A CA 1
ATOM 1147 C C . VAL A 1 148 ? 10.392 12.675 0.246 1.00 93.50 148 VAL A C 1
ATOM 1149 O O . VAL A 1 148 ? 10.995 13.125 -0.724 1.00 93.50 148 VAL A O 1
ATOM 1152 N N . ILE A 1 149 ? 11.018 12.342 1.380 1.00 93.56 149 ILE A N 1
ATOM 1153 C CA . ILE A 1 149 ? 12.462 12.507 1.603 1.00 93.56 149 ILE A CA 1
ATOM 1154 C C . ILE A 1 149 ? 13.254 11.703 0.570 1.00 93.56 149 ILE A C 1
ATOM 1156 O O . ILE A 1 149 ? 14.172 12.242 -0.045 1.00 93.56 149 ILE A O 1
ATOM 1160 N N . ILE A 1 150 ? 12.878 10.445 0.318 1.00 91.50 150 ILE A N 1
ATOM 1161 C CA . ILE A 1 150 ? 13.543 9.609 -0.691 1.00 91.50 150 ILE A CA 1
ATOM 1162 C C . ILE A 1 150 ? 13.343 10.193 -2.097 1.00 91.50 150 ILE A C 1
ATOM 1164 O O . ILE A 1 150 ? 14.294 10.239 -2.878 1.00 91.50 150 ILE A O 1
ATOM 1168 N N . ALA A 1 151 ? 12.144 10.674 -2.437 1.00 91.50 151 ALA A N 1
ATOM 1169 C CA . ALA A 1 151 ? 11.884 11.296 -3.738 1.00 91.50 151 ALA A CA 1
ATOM 1170 C C . ALA A 1 151 ? 12.729 12.564 -3.952 1.00 91.50 151 ALA A C 1
ATOM 1172 O O . ALA A 1 151 ? 13.302 12.752 -5.023 1.00 91.50 151 ALA A O 1
ATOM 1173 N N . VAL A 1 152 ? 12.866 13.408 -2.926 1.00 92.69 152 VAL A N 1
ATOM 1174 C CA . VAL A 1 152 ? 13.723 14.601 -2.975 1.00 92.69 152 VAL A CA 1
ATOM 1175 C C . VAL A 1 152 ? 15.196 14.206 -3.079 1.00 92.69 152 VAL A C 1
ATOM 1177 O O . VAL A 1 152 ? 15.888 14.689 -3.970 1.00 92.69 152 VAL A O 1
ATOM 1180 N N . ALA A 1 153 ? 15.673 13.289 -2.234 1.00 92.19 153 ALA A N 1
ATOM 1181 C CA . ALA A 1 153 ? 17.066 12.844 -2.235 1.00 92.19 153 ALA A CA 1
ATOM 1182 C C . ALA A 1 153 ? 17.474 12.219 -3.578 1.00 92.19 153 ALA A C 1
ATOM 1184 O O . ALA A 1 153 ? 18.514 12.560 -4.134 1.00 92.19 153 ALA A O 1
ATOM 1185 N N . THR A 1 154 ? 16.630 11.351 -4.143 1.00 90.56 154 THR A N 1
ATOM 1186 C CA . THR A 1 154 ? 16.885 10.726 -5.453 1.00 90.56 154 THR A CA 1
ATOM 1187 C C . THR A 1 154 ? 16.864 11.736 -6.597 1.00 90.56 154 THR A C 1
ATOM 1189 O O . THR A 1 154 ? 17.628 11.587 -7.551 1.00 90.56 154 THR A O 1
ATOM 1192 N N . LYS A 1 155 ? 16.043 12.788 -6.499 1.00 89.56 155 LYS A N 1
ATOM 1193 C CA . LYS A 1 155 ? 16.023 13.880 -7.473 1.00 89.56 155 LYS A CA 1
ATOM 1194 C C . LYS A 1 155 ? 17.264 14.766 -7.389 1.00 89.56 155 LYS A C 1
ATOM 1196 O O . LYS A 1 155 ? 17.851 15.066 -8.423 1.00 89.56 155 LYS A O 1
ATOM 1201 N N . LEU A 1 156 ? 17.695 15.127 -6.180 1.00 91.69 156 LEU A N 1
ATOM 1202 C CA . LEU A 1 156 ? 18.930 15.887 -5.956 1.00 91.69 156 LEU A CA 1
ATOM 1203 C C . LEU A 1 156 ? 20.174 15.105 -6.398 1.00 91.69 156 LEU A C 1
ATOM 1205 O O . LEU A 1 156 ? 21.110 15.693 -6.927 1.00 91.69 156 LEU A O 1
ATOM 1209 N N . ALA A 1 157 ? 20.159 13.780 -6.247 1.00 90.25 157 ALA A N 1
ATOM 1210 C CA . ALA A 1 157 ? 21.218 12.897 -6.727 1.00 90.25 157 ALA A CA 1
ATOM 1211 C C . ALA A 1 157 ? 21.200 12.664 -8.254 1.00 90.25 157 ALA A C 1
ATOM 1213 O O . ALA A 1 157 ? 22.038 11.922 -8.759 1.00 90.25 157 ALA A O 1
ATOM 1214 N N . GLY A 1 158 ? 20.238 13.230 -8.996 1.00 86.69 158 GLY A N 1
ATOM 1215 C CA . GLY A 1 158 ? 20.118 13.035 -10.446 1.00 86.69 158 GLY A CA 1
ATOM 1216 C C . GLY A 1 158 ? 19.686 11.624 -10.869 1.00 86.69 158 GLY A C 1
ATOM 1217 O O . GLY A 1 158 ? 19.778 11.280 -12.043 1.00 86.69 158 GLY A O 1
ATOM 1218 N N . LEU A 1 159 ? 19.193 10.797 -9.938 1.00 85.50 159 LEU A N 1
ATOM 1219 C CA . LEU A 1 159 ? 18.771 9.414 -10.208 1.00 85.50 159 LEU A CA 1
ATOM 1220 C C . LEU A 1 159 ? 17.373 9.322 -10.833 1.00 85.50 159 LEU A C 1
ATOM 1222 O O . LEU A 1 159 ? 16.969 8.252 -11.290 1.00 85.50 159 LEU A O 1
ATOM 1226 N N . ASN A 1 160 ? 16.613 10.419 -10.820 1.00 82.69 160 ASN A N 1
ATOM 1227 C CA . ASN A 1 160 ? 15.280 10.479 -11.399 1.00 82.69 160 ASN A CA 1
ATOM 1228 C C . ASN A 1 160 ? 15.252 11.445 -12.597 1.00 82.69 160 ASN A C 1
ATOM 1230 O O . ASN A 1 160 ? 15.308 12.658 -12.384 1.00 82.69 160 ASN A O 1
ATOM 1234 N N . PRO A 1 161 ? 15.114 10.941 -13.839 1.00 80.44 161 PRO A N 1
ATOM 1235 C CA . PRO A 1 161 ? 15.062 11.784 -15.031 1.00 80.44 161 PRO A CA 1
ATOM 1236 C C . PRO A 1 161 ? 13.737 12.551 -15.170 1.00 80.44 161 PRO A C 1
ATOM 1238 O O . PRO A 1 161 ? 13.626 13.433 -16.018 1.00 80.44 161 PRO A O 1
ATOM 1241 N N . ASN A 1 162 ? 12.712 12.235 -14.368 1.00 83.50 162 ASN A N 1
ATOM 1242 C CA . ASN A 1 162 ? 11.418 12.896 -14.485 1.00 83.50 162 ASN A CA 1
ATOM 1243 C C . ASN A 1 162 ? 11.462 14.344 -13.955 1.00 83.50 162 ASN A C 1
ATOM 1245 O O . ASN A 1 162 ? 11.904 14.592 -12.824 1.00 83.50 162 ASN A O 1
ATOM 1249 N N . PRO A 1 163 ? 10.885 15.314 -14.693 1.00 84.94 163 PRO A N 1
ATOM 1250 C CA . PRO A 1 163 ? 10.791 16.703 -14.240 1.00 84.94 163 PRO A CA 1
ATOM 1251 C C . PRO A 1 163 ? 9.857 16.868 -13.030 1.00 84.94 163 PRO A C 1
ATOM 1253 O O . PRO A 1 163 ? 10.001 17.826 -12.275 1.00 84.94 163 PRO A O 1
ATOM 1256 N N . MET A 1 164 ? 8.979 15.899 -12.756 1.00 89.56 164 MET A N 1
ATOM 1257 C CA . MET A 1 164 ? 8.059 15.882 -11.607 1.00 89.56 164 MET A CA 1
ATOM 1258 C C . MET A 1 164 ? 8.692 15.248 -10.359 1.00 89.56 164 MET A C 1
ATOM 1260 O O . MET A 1 164 ? 9.631 14.456 -10.469 1.00 89.56 164 MET A O 1
ATOM 1264 N N . LEU A 1 165 ? 8.208 15.586 -9.159 1.00 87.62 165 LEU A N 1
ATOM 1265 C CA . LEU A 1 165 ? 8.660 14.934 -7.923 1.00 87.62 165 LEU A CA 1
ATOM 1266 C C . LEU A 1 165 ? 8.064 13.523 -7.838 1.00 87.62 165 LEU A C 1
ATOM 1268 O O . LEU A 1 165 ? 6.862 13.364 -7.651 1.00 87.62 165 LEU A O 1
ATOM 1272 N N . THR A 1 166 ? 8.903 12.502 -8.007 1.00 88.62 166 THR A N 1
ATOM 1273 C CA . THR A 1 166 ? 8.498 11.090 -7.980 1.00 88.62 166 THR A CA 1
ATOM 1274 C C . THR A 1 166 ? 9.621 10.210 -7.454 1.00 88.62 166 THR A C 1
ATOM 1276 O O . THR A 1 166 ? 10.777 10.632 -7.399 1.00 88.62 166 THR A O 1
ATOM 1279 N N . LEU A 1 167 ? 9.292 8.974 -7.082 1.00 86.19 167 LEU A N 1
ATOM 1280 C CA . LEU A 1 167 ? 10.298 7.960 -6.794 1.00 86.19 167 LEU A CA 1
ATOM 1281 C C . LEU A 1 167 ? 10.810 7.331 -8.105 1.00 86.19 167 LEU A C 1
ATOM 1283 O O . LEU A 1 167 ? 10.019 7.150 -9.041 1.00 86.19 167 LEU A O 1
ATOM 1287 N N . PRO A 1 168 ? 12.102 6.966 -8.191 1.00 81.38 168 PRO A N 1
ATOM 1288 C CA . PRO A 1 168 ? 12.654 6.320 -9.379 1.00 81.38 168 PRO A CA 1
ATOM 1289 C C . PRO A 1 168 ? 11.897 5.020 -9.681 1.00 81.38 168 PRO A C 1
ATOM 1291 O O . PRO A 1 168 ? 11.479 4.312 -8.767 1.00 81.38 168 PRO A O 1
ATOM 1294 N N . ALA A 1 169 ? 11.696 4.720 -10.966 1.00 77.06 169 ALA A N 1
ATOM 1295 C CA . ALA A 1 169 ? 10.928 3.562 -11.446 1.00 77.06 169 ALA A CA 1
ATOM 1296 C C . ALA A 1 169 ? 9.435 3.520 -11.036 1.00 77.06 169 ALA A C 1
ATOM 1298 O O . ALA A 1 169 ? 8.753 2.535 -11.312 1.00 77.06 169 ALA A O 1
ATOM 1299 N N . THR A 1 170 ? 8.891 4.586 -10.437 1.00 80.31 170 THR A N 1
ATOM 1300 C CA . THR A 1 170 ? 7.451 4.709 -10.155 1.00 80.31 170 THR A CA 1
ATOM 1301 C C . THR A 1 170 ? 6.822 5.826 -10.977 1.00 80.31 170 THR A C 1
ATOM 1303 O O . THR A 1 170 ? 7.453 6.840 -11.271 1.00 80.31 170 THR A O 1
ATOM 1306 N N . SER A 1 171 ? 5.556 5.650 -11.355 1.00 84.31 171 SER A N 1
ATOM 1307 C CA . SER A 1 171 ? 4.808 6.718 -12.024 1.00 84.31 171 SER A CA 1
ATOM 1308 C C . SER A 1 171 ? 4.389 7.816 -11.028 1.00 84.31 171 SER A C 1
ATOM 1310 O O . SER A 1 171 ? 4.086 7.499 -9.870 1.00 84.31 171 SER A O 1
ATOM 1312 N N . PRO A 1 172 ? 4.256 9.081 -11.476 1.00 86.44 172 PRO A N 1
ATOM 1313 C CA . PRO A 1 172 ? 3.704 10.160 -10.651 1.00 86.44 172 PRO A CA 1
ATOM 1314 C C . PRO A 1 172 ? 2.327 9.842 -10.063 1.00 86.44 172 PRO A C 1
ATOM 1316 O O . PRO A 1 172 ? 2.011 10.254 -8.947 1.00 86.44 172 PRO A O 1
ATOM 1319 N N . ALA A 1 173 ? 1.517 9.063 -10.784 1.00 86.50 173 ALA A N 1
ATOM 1320 C CA . ALA A 1 173 ? 0.187 8.657 -10.345 1.00 86.50 173 ALA A CA 1
ATOM 1321 C C . ALA A 1 173 ? 0.229 7.764 -9.096 1.00 86.50 173 ALA A C 1
ATOM 1323 O O . ALA A 1 173 ? -0.522 7.996 -8.156 1.00 86.50 173 ALA A O 1
ATOM 1324 N N . VAL A 1 174 ? 1.126 6.775 -9.053 1.00 86.38 174 VAL A N 1
ATOM 1325 C CA . VAL A 1 174 ? 1.241 5.861 -7.901 1.00 86.38 174 VAL A CA 1
ATOM 1326 C C . VAL A 1 174 ? 1.811 6.591 -6.685 1.00 86.38 174 VAL A C 1
ATOM 1328 O O . VAL A 1 174 ? 1.287 6.447 -5.582 1.00 86.38 174 VAL A O 1
ATOM 1331 N N . PHE A 1 175 ? 2.843 7.415 -6.897 1.00 89.69 175 PHE A N 1
ATOM 1332 C CA . PHE A 1 175 ? 3.447 8.235 -5.846 1.00 89.69 175 PHE A CA 1
ATOM 1333 C C . PHE A 1 175 ? 2.419 9.182 -5.211 1.00 89.69 175 PHE A C 1
ATOM 1335 O O . PHE A 1 175 ? 2.218 9.165 -3.998 1.00 89.69 175 PHE A O 1
ATOM 1342 N N . SER A 1 176 ? 1.709 9.960 -6.031 1.00 90.50 176 SER A N 1
ATOM 1343 C CA . SER A 1 176 ? 0.703 10.902 -5.536 1.00 90.50 176 SER A CA 1
ATOM 1344 C C . SER A 1 176 ? -0.506 10.206 -4.908 1.00 90.50 176 SER A C 1
ATOM 1346 O O . SER A 1 176 ? -0.987 10.675 -3.884 1.00 90.50 176 SER A O 1
ATOM 1348 N N . ALA A 1 177 ? -0.973 9.071 -5.441 1.00 89.62 177 ALA A N 1
ATOM 1349 C CA . ALA A 1 177 ? -2.076 8.316 -4.842 1.00 89.62 177 ALA A CA 1
ATOM 1350 C C . ALA A 1 177 ? -1.745 7.834 -3.420 1.00 89.62 177 ALA A C 1
ATOM 1352 O O . ALA A 1 177 ? -2.580 7.937 -2.521 1.00 89.62 177 ALA A O 1
ATOM 1353 N N . HIS A 1 178 ? -0.514 7.361 -3.200 1.00 90.94 178 HIS A N 1
ATOM 1354 C CA . HIS A 1 178 ? -0.045 6.983 -1.869 1.00 90.94 178 HIS A CA 1
ATOM 1355 C C . HIS A 1 178 ? -0.050 8.179 -0.907 1.00 90.94 178 HIS A C 1
ATOM 1357 O O . HIS A 1 178 ? -0.614 8.089 0.184 1.00 90.94 178 HIS A O 1
ATOM 1363 N N . LEU A 1 179 ? 0.503 9.320 -1.333 1.00 93.31 179 LEU A N 1
ATOM 1364 C CA . LEU A 1 179 ? 0.519 10.536 -0.519 1.00 93.31 179 LEU A CA 1
ATOM 1365 C C . LEU A 1 179 ? -0.887 11.057 -0.214 1.00 93.31 179 LEU A C 1
ATOM 1367 O O . LEU A 1 179 ? -1.133 11.461 0.914 1.00 93.31 179 LEU A O 1
ATOM 1371 N N . VAL A 1 180 ? -1.823 11.007 -1.167 1.00 93.75 180 VAL A N 1
ATOM 1372 C CA . VAL A 1 180 ? -3.219 11.408 -0.931 1.00 93.75 180 VAL A CA 1
ATOM 1373 C C . VAL A 1 180 ? -3.862 10.548 0.154 1.00 93.75 180 VAL A C 1
ATOM 1375 O O . VAL A 1 180 ? -4.472 11.097 1.068 1.00 93.75 180 VAL A O 1
ATOM 1378 N N . GLY A 1 181 ? -3.681 9.224 0.110 1.00 91.94 181 GLY A N 1
ATOM 1379 C CA . GLY A 1 181 ? -4.190 8.332 1.155 1.00 91.94 181 GLY A CA 1
ATOM 1380 C C . GLY A 1 181 ? -3.658 8.694 2.546 1.00 91.94 181 GLY A C 1
ATOM 1381 O O . GLY A 1 181 ? -4.420 8.750 3.510 1.00 91.94 181 GLY A O 1
ATOM 1382 N N . ILE A 1 182 ? -2.367 9.022 2.644 1.00 94.06 182 ILE A N 1
ATOM 1383 C CA . ILE A 1 182 ? -1.749 9.447 3.906 1.00 94.06 182 ILE A CA 1
ATOM 1384 C C . ILE A 1 182 ? -2.254 10.825 4.328 1.00 94.06 182 ILE A C 1
ATOM 1386 O O . ILE A 1 182 ? -2.595 11.002 5.491 1.00 94.06 182 ILE A O 1
ATOM 1390 N N . SER A 1 183 ? -2.368 11.788 3.415 1.00 94.56 183 SER A N 1
ATOM 1391 C CA . SER A 1 183 ? -2.890 13.126 3.713 1.00 94.56 183 SER A CA 1
ATOM 1392 C C . SER A 1 183 ? -4.307 13.079 4.282 1.00 94.56 183 SER A C 1
ATOM 1394 O O . SER A 1 183 ? -4.616 13.789 5.234 1.00 94.56 183 SER A O 1
ATOM 1396 N N . VAL A 1 184 ? -5.160 12.212 3.732 1.00 93.62 184 VAL A N 1
ATOM 1397 C CA . VAL A 1 184 ? -6.523 11.966 4.225 1.00 93.62 184 VAL A CA 1
ATOM 1398 C C . VAL A 1 184 ? -6.485 11.419 5.659 1.00 93.62 184 VAL A C 1
ATOM 1400 O O . VAL A 1 184 ? -7.208 11.916 6.523 1.00 93.62 184 VAL A O 1
ATOM 1403 N N . LEU A 1 185 ? -5.591 10.467 5.954 1.00 92.56 185 LEU A N 1
ATOM 1404 C CA . LEU A 1 185 ? -5.391 9.949 7.315 1.00 92.56 185 LEU A CA 1
ATOM 1405 C C . LEU A 1 185 ? -4.839 11.011 8.279 1.00 92.56 185 LEU A C 1
ATOM 1407 O O . LEU A 1 185 ? -5.312 11.119 9.409 1.00 92.56 185 LEU A O 1
ATOM 1411 N N . VAL A 1 186 ? -3.871 11.822 7.843 1.00 94.50 186 VAL A N 1
ATOM 1412 C CA . VAL A 1 186 ? -3.315 12.929 8.636 1.00 94.50 186 VAL A CA 1
ATOM 1413 C C . VAL A 1 186 ? -4.412 13.919 8.992 1.00 94.50 186 VAL A C 1
ATOM 1415 O O . VAL A 1 186 ? -4.527 14.298 10.157 1.00 94.50 186 VAL A O 1
ATOM 1418 N N . LEU A 1 187 ? -5.241 14.303 8.016 1.00 93.50 187 LEU A N 1
ATOM 1419 C CA . LEU A 1 187 ? -6.358 15.212 8.235 1.00 93.50 187 LEU A CA 1
ATOM 1420 C C . LEU A 1 187 ? -7.344 14.628 9.250 1.00 93.50 187 LEU A C 1
ATOM 1422 O O . LEU A 1 187 ? -7.690 15.318 10.203 1.00 93.50 187 LEU A O 1
ATOM 1426 N N . ALA A 1 188 ? -7.722 13.354 9.128 1.00 90.62 188 ALA A N 1
ATOM 1427 C CA . ALA A 1 188 ? -8.569 12.695 10.125 1.00 90.62 188 ALA A CA 1
ATOM 1428 C C . ALA A 1 188 ? -7.941 12.722 11.537 1.00 90.62 188 ALA A C 1
ATOM 1430 O O . ALA A 1 188 ? -8.629 12.986 12.524 1.00 90.62 188 ALA A O 1
ATOM 1431 N N . ARG A 1 189 ? -6.618 12.540 11.642 1.00 89.94 189 ARG A N 1
ATOM 1432 C CA . ARG A 1 189 ? -5.874 12.580 12.912 1.00 89.94 189 ARG A CA 1
ATOM 1433 C C . ARG A 1 189 ? -5.713 13.992 13.494 1.00 89.94 189 ARG A C 1
ATOM 1435 O O . ARG A 1 189 ? -5.447 14.132 14.690 1.00 89.94 189 ARG A O 1
ATOM 1442 N N . THR A 1 190 ? -5.869 15.062 12.707 1.00 87.88 190 THR A N 1
ATOM 1443 C CA . THR A 1 190 ? -5.768 16.443 13.233 1.00 87.88 190 THR A CA 1
ATOM 1444 C C . THR A 1 190 ? -6.788 16.735 14.336 1.00 87.88 190 THR A C 1
ATOM 1446 O O . THR A 1 190 ? -6.488 17.544 15.212 1.00 87.88 190 THR A O 1
ATOM 1449 N N . GLY A 1 191 ? -7.938 16.049 14.346 1.00 81.75 191 GLY A N 1
ATOM 1450 C CA . GLY A 1 191 ? -8.984 16.235 15.354 1.00 81.75 191 GLY A CA 1
ATOM 1451 C C . GLY A 1 191 ? -8.682 15.632 16.731 1.00 81.75 191 GLY A C 1
ATOM 1452 O O . GLY A 1 191 ? -9.323 16.011 17.705 1.00 81.75 191 GLY A O 1
ATOM 1453 N N . THR A 1 192 ? -7.720 14.709 16.842 1.00 83.56 192 THR A N 1
ATOM 1454 C CA . THR A 1 192 ? -7.510 13.894 18.058 1.00 83.56 192 THR A CA 1
ATOM 1455 C C . THR A 1 192 ? -6.081 13.935 18.612 1.0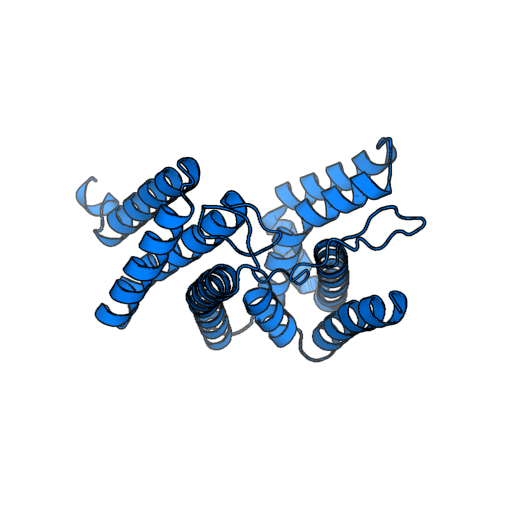0 83.56 192 THR A C 1
ATOM 1457 O O . THR A 1 192 ? -5.773 13.222 19.566 1.00 83.56 192 THR A O 1
ATOM 1460 N N . GLY A 1 193 ? -5.185 14.754 18.045 1.00 80.62 193 GLY A N 1
ATOM 1461 C CA . GLY A 1 193 ? -3.762 14.774 18.410 1.00 80.62 193 GLY A CA 1
ATOM 1462 C C . GLY A 1 193 ? -3.100 16.151 18.351 1.00 80.62 193 GLY A C 1
ATOM 1463 O O . GLY A 1 193 ? -3.759 17.184 18.443 1.00 80.62 193 GLY A O 1
ATOM 1464 N N . ASN A 1 194 ? -1.769 16.171 18.198 1.00 86.88 194 ASN A N 1
ATOM 1465 C CA . ASN A 1 194 ? -1.001 17.411 18.058 1.00 86.88 194 ASN A CA 1
ATOM 1466 C C . ASN A 1 194 ? -1.372 18.114 16.745 1.00 86.88 194 ASN A C 1
ATOM 1468 O O . ASN A 1 194 ? -0.857 17.786 15.672 1.00 86.88 194 ASN A O 1
ATOM 1472 N N . ARG A 1 195 ? -2.271 19.095 16.856 1.00 88.88 195 ARG A N 1
ATOM 1473 C CA . ARG A 1 195 ? -2.811 19.844 15.723 1.00 88.88 195 ARG A CA 1
ATOM 1474 C C . ARG A 1 195 ? -1.706 20.486 14.888 1.00 88.88 195 ARG A C 1
ATOM 1476 O O . ARG A 1 195 ? -1.774 20.405 13.665 1.00 88.88 195 ARG A O 1
ATOM 1483 N N . LEU A 1 196 ? -0.677 21.058 15.518 1.00 91.81 196 LEU A N 1
ATOM 1484 C CA . LEU A 1 196 ? 0.414 21.735 14.811 1.00 91.81 196 LEU A CA 1
ATOM 1485 C C . LEU A 1 196 ? 1.246 20.738 13.995 1.00 91.81 196 LEU A C 1
ATOM 1487 O O . LEU A 1 196 ? 1.418 20.923 12.794 1.00 91.81 196 LEU A O 1
ATOM 1491 N N . GLY A 1 197 ? 1.700 19.651 14.627 1.00 91.69 197 GLY A N 1
ATOM 1492 C CA . GLY A 1 197 ? 2.502 18.622 13.958 1.00 91.69 197 GLY A CA 1
ATOM 1493 C C . GLY A 1 197 ? 1.765 17.970 12.786 1.00 91.69 197 GLY A C 1
ATOM 1494 O O . GLY A 1 197 ? 2.320 17.842 11.697 1.00 91.69 197 GLY A O 1
ATOM 1495 N N . ASN A 1 198 ? 0.486 17.636 12.974 1.00 91.81 198 ASN A N 1
ATOM 1496 C CA . ASN A 1 198 ? -0.336 17.057 11.911 1.00 91.81 198 ASN A CA 1
ATOM 1497 C C . ASN A 1 198 ? -0.621 18.066 10.787 1.00 91.81 198 ASN A C 1
ATOM 1499 O O . ASN A 1 198 ? -0.645 17.683 9.623 1.00 91.81 198 ASN A O 1
ATOM 1503 N N . SER A 1 199 ? -0.783 19.354 11.105 1.00 92.62 199 SER A N 1
ATOM 1504 C CA . SER A 1 199 ? -0.972 20.399 10.087 1.00 92.62 199 SER A CA 1
ATOM 1505 C C . SER A 1 199 ? 0.291 20.607 9.251 1.00 92.62 199 SER A C 1
ATOM 1507 O O . SER A 1 199 ? 0.206 20.676 8.029 1.00 92.62 199 SER A O 1
ATOM 1509 N N . LEU A 1 200 ? 1.470 20.639 9.882 1.00 94.94 200 LEU A N 1
ATOM 1510 C CA . LEU A 1 200 ? 2.752 20.728 9.175 1.00 94.94 200 LEU A CA 1
ATOM 1511 C C . LEU A 1 200 ? 2.977 19.516 8.267 1.00 94.94 200 LEU A C 1
ATOM 1513 O O . LEU A 1 200 ? 3.363 19.667 7.108 1.00 94.94 200 LEU A O 1
ATOM 1517 N N . LEU A 1 201 ? 2.679 18.317 8.774 1.00 94.31 201 LEU A N 1
ATOM 1518 C CA . LEU A 1 201 ? 2.741 17.089 7.991 1.00 94.31 201 LEU A CA 1
ATOM 1519 C C . LEU A 1 201 ? 1.779 17.135 6.795 1.00 94.31 201 LEU A C 1
ATOM 1521 O O . LEU A 1 201 ? 2.160 16.764 5.689 1.00 94.31 201 LEU A O 1
ATOM 1525 N N . LEU A 1 202 ? 0.556 17.631 6.987 1.00 94.88 202 LEU A N 1
ATOM 1526 C CA . LEU A 1 202 ? -0.415 17.782 5.908 1.00 94.88 202 LEU A CA 1
ATOM 1527 C C . LEU A 1 202 ? 0.093 18.739 4.822 1.00 94.88 202 LEU A C 1
ATOM 1529 O O . LEU A 1 202 ? 0.024 18.403 3.644 1.00 94.88 202 LEU A O 1
ATOM 1533 N N . VAL A 1 203 ? 0.648 19.893 5.208 1.00 95.94 203 VAL A N 1
ATOM 1534 C CA . VAL A 1 203 ? 1.224 20.869 4.267 1.00 95.94 203 VAL A CA 1
ATOM 1535 C C . VAL A 1 203 ? 2.357 20.244 3.452 1.00 95.94 203 VAL A C 1
ATOM 1537 O O . VAL A 1 203 ? 2.376 20.391 2.230 1.00 95.94 203 VAL A O 1
ATOM 1540 N N . LEU A 1 204 ? 3.257 19.494 4.100 1.00 96.12 204 LEU A N 1
ATOM 1541 C CA . LEU A 1 204 ? 4.334 18.764 3.426 1.00 96.12 204 LEU A CA 1
ATOM 1542 C C . LEU A 1 204 ? 3.779 17.804 2.360 1.00 96.12 204 LEU A C 1
ATOM 1544 O O 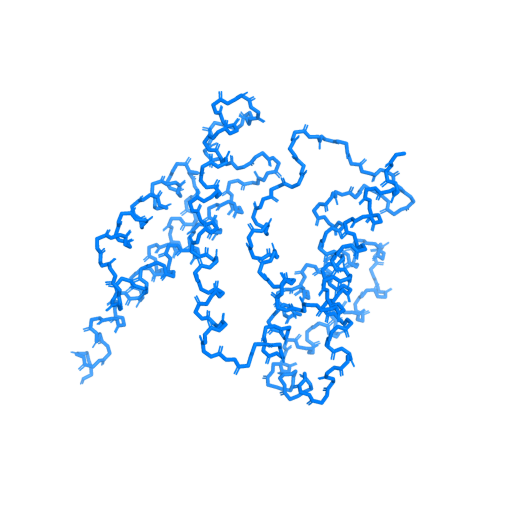. LEU A 1 204 ? 4.229 17.818 1.214 1.00 96.12 204 LEU A O 1
ATOM 1548 N N . LEU A 1 205 ? 2.798 16.975 2.728 1.00 94.62 205 LEU A N 1
ATOM 1549 C CA . LEU A 1 205 ? 2.243 15.959 1.832 1.00 94.62 205 LEU A CA 1
ATOM 1550 C C . LEU A 1 205 ? 1.450 16.584 0.677 1.00 94.62 205 LEU A C 1
ATOM 1552 O O . LEU A 1 205 ? 1.603 16.158 -0.465 1.00 94.62 205 LEU A O 1
ATOM 1556 N N . VAL A 1 206 ? 0.649 17.620 0.945 1.00 94.00 206 VAL A N 1
ATOM 1557 C CA . VAL A 1 206 ? -0.085 18.375 -0.086 1.00 94.00 206 VAL A CA 1
ATOM 1558 C C . VAL A 1 206 ? 0.889 19.033 -1.064 1.00 94.00 206 VAL A C 1
ATOM 1560 O O . VAL A 1 206 ? 0.714 18.904 -2.276 1.00 94.00 206 VAL A O 1
ATOM 1563 N N . GLY A 1 207 ? 1.948 19.674 -0.560 1.00 93.56 207 GLY A N 1
ATOM 1564 C CA . GLY A 1 207 ? 2.998 20.258 -1.395 1.00 93.56 207 GLY A CA 1
ATOM 1565 C C . GLY A 1 207 ? 3.669 19.215 -2.292 1.00 93.56 207 GLY A C 1
ATOM 1566 O O . GLY A 1 207 ? 3.843 19.449 -3.488 1.00 93.56 207 GLY A O 1
ATOM 1567 N N . ALA A 1 208 ? 3.962 18.029 -1.752 1.00 92.44 208 ALA A N 1
ATOM 1568 C CA . ALA A 1 208 ? 4.531 16.924 -2.521 1.00 92.44 208 ALA A CA 1
ATOM 1569 C C . ALA A 1 208 ? 3.568 16.369 -3.592 1.00 92.44 208 ALA A C 1
ATOM 1571 O O . ALA A 1 208 ? 4.010 16.060 -4.699 1.00 92.44 208 ALA A O 1
ATOM 1572 N N . VAL A 1 209 ? 2.260 16.285 -3.312 1.00 91.12 209 VAL A N 1
ATOM 1573 C CA . VAL A 1 209 ? 1.238 15.887 -4.304 1.00 91.12 209 VAL A CA 1
ATOM 1574 C C . VAL A 1 209 ? 1.145 16.907 -5.440 1.00 91.12 209 VAL A C 1
ATOM 1576 O O . VAL A 1 209 ? 1.110 16.519 -6.608 1.00 91.12 209 VAL A O 1
ATOM 1579 N N . ILE A 1 210 ? 1.152 18.205 -5.123 1.00 91.69 210 ILE A N 1
ATOM 1580 C CA . ILE A 1 210 ? 1.132 19.273 -6.133 1.00 91.69 210 ILE A CA 1
ATOM 1581 C C . ILE A 1 210 ? 2.407 19.219 -6.988 1.00 91.69 210 ILE A C 1
ATOM 1583 O O . ILE A 1 210 ? 2.320 19.285 -8.213 1.00 91.69 210 ILE A O 1
ATOM 1587 N N . ALA A 1 211 ? 3.574 18.999 -6.373 1.00 89.69 211 ALA A N 1
ATOM 1588 C CA . ALA A 1 211 ? 4.853 18.853 -7.074 1.00 89.69 211 ALA A CA 1
ATOM 1589 C C . ALA A 1 211 ? 4.936 17.605 -7.982 1.00 89.69 211 ALA A C 1
ATOM 1591 O O . ALA A 1 211 ? 5.766 17.551 -8.896 1.00 89.69 211 ALA A O 1
ATOM 1592 N N . ALA A 1 212 ? 4.083 16.601 -7.758 1.00 87.00 212 ALA A N 1
ATOM 1593 C CA . ALA A 1 212 ? 3.931 15.449 -8.646 1.00 87.00 212 ALA A CA 1
ATOM 1594 C C . ALA A 1 212 ? 3.035 15.739 -9.876 1.00 87.00 212 ALA A C 1
ATOM 1596 O O . ALA A 1 212 ? 3.006 14.929 -10.799 1.00 87.00 212 ALA A O 1
ATOM 1597 N N . PHE A 1 213 ? 2.336 16.886 -9.919 1.00 82.12 213 PHE A N 1
ATOM 1598 C CA . PHE A 1 213 ? 1.539 17.403 -11.050 1.00 82.12 213 PHE A CA 1
ATOM 1599 C C . PHE A 1 213 ? 0.417 16.492 -11.591 1.00 82.12 213 PHE A C 1
ATOM 1601 O O . PHE A 1 213 ? 0.034 16.546 -12.762 1.00 82.12 213 PHE A O 1
ATOM 1608 N N . THR A 1 214 ? -0.193 15.680 -10.736 1.00 82.00 214 THR A N 1
ATOM 1609 C CA . THR A 1 214 ? -1.253 14.734 -11.115 1.00 82.00 214 THR A CA 1
ATOM 1610 C C . THR A 1 214 ? -2.652 15.295 -10.848 1.00 82.00 214 THR A C 1
ATOM 1612 O O . THR A 1 214 ? -3.197 15.162 -9.755 1.00 82.00 214 THR A O 1
ATOM 1615 N N . ARG A 1 215 ? -3.278 15.888 -11.876 1.00 87.88 215 ARG A N 1
ATOM 1616 C CA . ARG A 1 215 ? -4.603 16.549 -11.782 1.00 87.88 215 ARG A CA 1
ATOM 1617 C C . ARG A 1 215 ? -5.688 15.685 -11.120 1.00 87.88 215 ARG A C 1
ATOM 1619 O O . ARG A 1 215 ? -6.446 16.179 -10.294 1.00 87.88 215 ARG A O 1
ATOM 1626 N N . ILE A 1 216 ? -5.733 14.392 -11.452 1.00 88.88 216 ILE A N 1
ATOM 1627 C CA . ILE A 1 216 ? -6.731 13.450 -10.918 1.00 88.88 216 ILE A CA 1
ATOM 1628 C C . ILE A 1 216 ? -6.584 13.286 -9.400 1.00 88.88 216 ILE A C 1
ATOM 1630 O O . ILE A 1 216 ? -7.581 13.290 -8.681 1.00 88.88 216 ILE A O 1
ATOM 1634 N N . THR A 1 217 ? -5.356 13.174 -8.889 1.00 89.62 217 THR A N 1
ATOM 1635 C CA . THR A 1 217 ? -5.139 12.968 -7.450 1.00 89.62 217 THR A CA 1
ATOM 1636 C C . THR A 1 217 ? -5.343 14.249 -6.650 1.00 89.62 217 THR A C 1
ATOM 1638 O O . THR A 1 217 ? -5.825 14.166 -5.526 1.00 89.62 217 THR A O 1
ATOM 1641 N N . ILE A 1 218 ? -5.105 15.427 -7.241 1.00 90.00 218 ILE A N 1
ATOM 1642 C CA . ILE A 1 218 ? -5.501 16.717 -6.648 1.00 90.00 218 ILE A CA 1
ATOM 1643 C C . ILE A 1 218 ? -7.027 16.776 -6.474 1.00 90.00 218 ILE A C 1
ATOM 1645 O O . ILE A 1 218 ? -7.505 17.113 -5.393 1.00 90.00 218 ILE A O 1
ATOM 1649 N N . GLY A 1 219 ? -7.792 16.390 -7.501 1.00 91.38 219 GLY A N 1
ATOM 1650 C CA . GLY A 1 219 ? -9.254 16.312 -7.416 1.00 91.38 219 GLY A CA 1
ATOM 1651 C C . GLY A 1 219 ? -9.732 15.318 -6.351 1.00 91.38 219 GLY A C 1
ATOM 1652 O O . GLY A 1 219 ? -10.572 15.656 -5.520 1.00 91.38 219 GLY A O 1
ATOM 1653 N N . ALA A 1 220 ? -9.145 14.118 -6.315 1.00 90.94 220 ALA A N 1
ATOM 1654 C CA . ALA A 1 220 ? -9.458 13.111 -5.299 1.00 90.94 220 ALA A CA 1
ATOM 1655 C C . ALA A 1 220 ? -9.132 13.591 -3.873 1.00 90.94 220 ALA A C 1
ATOM 1657 O O . ALA A 1 220 ? -9.907 13.354 -2.948 1.00 90.94 220 ALA A O 1
ATOM 1658 N N . MET A 1 221 ? -8.012 14.297 -3.697 1.00 93.06 221 MET A N 1
ATOM 1659 C CA . MET A 1 221 ? -7.608 14.887 -2.422 1.00 93.06 221 MET A CA 1
ATOM 1660 C C . MET A 1 221 ? -8.592 15.961 -1.962 1.00 93.06 221 MET A C 1
ATOM 1662 O O . MET A 1 221 ? -8.989 15.951 -0.801 1.00 93.06 221 MET A O 1
ATOM 1666 N N . PHE A 1 222 ? -9.024 16.843 -2.869 1.00 93.38 222 PHE A N 1
ATOM 1667 C CA . PHE A 1 222 ? -10.029 17.861 -2.568 1.00 93.38 222 PHE A CA 1
ATOM 1668 C C . PHE A 1 222 ? -11.334 17.223 -2.081 1.00 93.38 222 PHE A C 1
ATOM 1670 O O . PHE A 1 222 ? -11.796 17.546 -0.991 1.00 93.38 222 PHE A O 1
ATOM 1677 N N . ILE A 1 223 ? -11.867 16.246 -2.825 1.00 94.12 223 ILE A N 1
ATOM 1678 C CA . ILE A 1 223 ? -13.087 15.519 -2.441 1.00 94.12 223 ILE A CA 1
ATOM 1679 C C . ILE A 1 223 ? -12.904 14.829 -1.081 1.00 94.12 223 ILE A C 1
ATOM 1681 O O . ILE A 1 223 ? -13.751 14.967 -0.200 1.00 94.12 223 ILE A O 1
ATOM 1685 N N . GLY A 1 224 ? -11.786 14.123 -0.879 1.00 91.69 224 GLY A N 1
ATOM 1686 C CA . GLY A 1 224 ? -11.492 13.433 0.378 1.00 91.69 224 GLY A CA 1
ATOM 1687 C C . GLY A 1 224 ? -11.425 14.382 1.578 1.00 91.69 224 GLY A C 1
ATOM 1688 O O . GLY A 1 224 ? -11.996 14.091 2.629 1.00 91.69 224 GLY A O 1
ATOM 1689 N N . PHE A 1 225 ? -10.786 15.543 1.419 1.00 93.69 225 PHE A N 1
ATOM 1690 C CA . PHE A 1 225 ? -10.719 16.564 2.464 1.00 93.69 225 PHE A CA 1
ATOM 1691 C C . PHE A 1 225 ? -12.086 17.181 2.750 1.00 93.69 225 PHE A C 1
ATOM 1693 O O . PHE A 1 225 ? -12.446 17.317 3.918 1.00 93.69 225 PHE A O 1
ATOM 1700 N N . SER A 1 226 ? -12.864 17.506 1.715 1.00 92.69 226 SER A N 1
ATOM 1701 C CA . SER A 1 226 ? -14.219 18.039 1.871 1.00 92.69 226 SER A CA 1
ATOM 1702 C C . SER A 1 226 ? -15.115 17.082 2.651 1.00 92.69 226 SER A C 1
ATOM 1704 O O . SER A 1 226 ? -15.797 17.517 3.574 1.00 92.69 226 SER A O 1
ATOM 1706 N N . VAL A 1 227 ? -15.076 15.781 2.341 1.00 91.31 227 VAL A N 1
ATOM 1707 C CA . VAL A 1 227 ? -15.862 14.765 3.059 1.00 91.31 227 VAL A CA 1
ATOM 1708 C C . VAL A 1 227 ? -15.440 14.677 4.526 1.00 91.31 227 VAL A C 1
ATOM 1710 O O . VAL A 1 227 ? -16.299 14.699 5.405 1.00 91.31 227 VAL A O 1
ATOM 1713 N N . ILE A 1 228 ? -14.136 14.626 4.819 1.00 89.88 228 ILE A N 1
ATOM 1714 C CA . ILE A 1 228 ? -13.653 14.560 6.208 1.00 89.88 228 ILE A CA 1
ATOM 1715 C C . ILE A 1 228 ? -14.053 15.807 6.993 1.00 89.88 228 ILE A C 1
ATOM 1717 O O . ILE A 1 228 ? -14.551 15.685 8.109 1.00 89.88 228 ILE A O 1
ATOM 1721 N N . LEU A 1 229 ? -13.855 16.999 6.429 1.00 88.81 229 LEU A N 1
ATOM 1722 C CA . LEU A 1 229 ? -14.215 18.251 7.093 1.00 88.81 229 LEU A CA 1
ATOM 1723 C C . LEU A 1 229 ? -15.727 18.361 7.301 1.00 88.81 229 LEU A C 1
ATOM 1725 O O . LEU A 1 229 ? -16.159 18.772 8.375 1.00 88.81 229 LEU A O 1
ATOM 1729 N N . PHE A 1 230 ? -16.530 17.946 6.319 1.00 88.88 230 PHE A N 1
ATOM 1730 C CA . PHE A 1 230 ? -17.986 17.904 6.439 1.00 88.88 230 PHE A CA 1
ATOM 1731 C C . PHE A 1 230 ? -18.432 17.002 7.596 1.00 88.88 230 PHE A C 1
ATOM 1733 O O . PHE A 1 230 ? -19.246 17.414 8.424 1.00 88.88 230 PHE A O 1
ATOM 1740 N N . LEU A 1 231 ? -17.861 15.798 7.698 1.00 87.06 231 LEU A N 1
ATOM 1741 C CA . LEU A 1 231 ? -18.145 14.875 8.798 1.00 87.06 231 LEU A CA 1
ATOM 1742 C C . LEU A 1 231 ? -17.655 15.424 10.148 1.00 87.06 231 LEU A C 1
ATOM 1744 O O . LEU A 1 231 ? -18.388 15.363 11.132 1.00 87.06 231 LEU A O 1
ATOM 1748 N N . ALA A 1 232 ? -16.455 16.008 10.196 1.00 83.69 232 ALA A N 1
ATOM 1749 C CA . ALA A 1 232 ? -15.865 16.557 11.418 1.00 83.69 232 ALA A CA 1
ATOM 1750 C C . ALA A 1 232 ? -16.631 17.771 11.971 1.00 83.69 232 ALA A C 1
ATOM 1752 O O . ALA A 1 232 ? -16.705 17.952 13.184 1.00 83.69 232 ALA A O 1
ATOM 1753 N N . LEU A 1 233 ? -17.226 18.592 11.101 1.00 81.88 233 LEU A N 1
ATOM 1754 C CA . LEU A 1 233 ? -18.035 19.756 11.485 1.00 81.88 233 LEU A CA 1
ATOM 1755 C C . LEU A 1 233 ? -19.489 19.398 11.846 1.00 81.88 233 LEU A C 1
ATOM 1757 O O . LEU A 1 233 ? -20.298 20.295 12.087 1.00 81.88 233 LEU A O 1
ATOM 1761 N N . GLY A 1 234 ? -19.832 18.105 11.888 1.00 72.19 234 GLY A N 1
ATOM 1762 C CA . GLY A 1 234 ? -21.184 17.640 12.193 1.00 72.19 234 GLY A CA 1
ATOM 1763 C C . GLY A 1 234 ? -22.186 17.951 11.082 1.00 72.19 234 GLY A C 1
ATOM 1764 O O . GLY A 1 234 ? -23.363 18.155 11.366 1.00 72.19 234 GLY A O 1
ATOM 1765 N N . GLY A 1 235 ? -21.735 18.004 9.823 1.00 56.94 235 GLY A N 1
ATOM 1766 C CA . GLY A 1 235 ? -22.529 18.459 8.680 1.00 56.94 235 GLY A CA 1
ATOM 1767 C C . GLY A 1 235 ? -23.885 17.763 8.532 1.00 56.94 235 GLY A C 1
ATOM 1768 O O . GLY A 1 235 ? -24.864 18.422 8.216 1.00 56.94 235 GLY A O 1
ATOM 1769 N N . ALA A 1 236 ? -23.993 16.469 8.850 1.00 56.31 236 ALA A N 1
ATOM 1770 C CA . ALA A 1 236 ? -25.272 15.754 8.797 1.00 56.31 236 ALA A CA 1
ATOM 1771 C C . ALA A 1 236 ? -26.244 16.130 9.936 1.00 56.31 236 ALA A C 1
ATOM 1773 O O . ALA A 1 236 ? -27.449 16.123 9.728 1.00 56.31 236 ALA A O 1
ATOM 1774 N N . ALA A 1 237 ? -25.736 16.497 11.117 1.00 54.25 237 ALA A N 1
ATOM 1775 C CA . ALA A 1 237 ? -26.549 16.875 12.278 1.00 54.25 237 ALA A CA 1
ATOM 1776 C C . ALA A 1 237 ? -26.959 18.361 12.285 1.00 54.25 237 ALA A C 1
ATOM 1778 O O . ALA A 1 237 ? -27.740 18.772 13.134 1.00 54.25 237 ALA A O 1
ATOM 1779 N N . ARG A 1 238 ? -26.399 19.178 11.380 1.00 51.69 238 ARG A N 1
ATOM 1780 C CA . ARG A 1 238 ? -26.777 20.590 11.178 1.00 51.69 238 ARG A CA 1
ATOM 1781 C C . ARG A 1 238 ? -27.650 20.824 9.942 1.00 51.69 238 ARG A C 1
ATOM 1783 O O . ARG A 1 238 ? -28.152 21.929 9.775 1.00 51.69 238 ARG A O 1
ATOM 1790 N N . VAL A 1 239 ? -27.745 19.835 9.053 1.00 55.03 239 VAL A N 1
ATOM 1791 C CA . VAL A 1 239 ? -28.515 19.908 7.797 1.00 55.03 239 VAL A CA 1
ATOM 1792 C C . VAL A 1 239 ? -29.851 19.156 7.901 1.00 55.03 239 VAL A C 1
ATOM 1794 O O . VAL A 1 239 ? -30.764 19.471 7.143 1.00 55.03 239 VAL A O 1
ATOM 1797 N N . ALA A 1 240 ? -29.964 18.194 8.824 1.00 45.19 240 ALA A N 1
ATOM 1798 C CA . ALA A 1 240 ? -31.229 17.579 9.240 1.00 45.19 240 ALA A CA 1
ATOM 1799 C C . ALA A 1 240 ? -31.901 18.416 10.335 1.00 45.19 240 ALA A C 1
ATOM 1801 O O . ALA A 1 240 ? -33.149 18.479 10.324 1.00 45.19 240 ALA A O 1
#

Secondary structure (DSSP, 8-state):
-HHHHHHHHHHHHHHHHHH-HHHHHHHHHHHTTS-S-SS----EEETTEEE-HHHHHHHHHHHHHHHHHHHTHHHHHHHHHHTHHHHHHHHHHHHHGGG-S-HHHHHHHHHHHHHHHHHHHHHHHH---HHHHHHHHHHHHHHHHHHHHHHHHHHHTT----SSS--TTS-HHHHHHHHHHHHHHHHHHHTTS-HHHHHHHHHHHHHHHHHTT-HHHHHHHHHHHHHHHHHHTTHHHHH-

Radius of gyration: 19.76 Å; chains: 1; bounding box: 55×43×44 Å

Sequence (240 aa):
MNGIIVFLFLGTQFLMALFYPIALIYVTLMTGAMPLTFGRGEMLTGPFGRFDLTAIRLLGLCVSMLWVISLNVRVAGKYIVSYRMHALFLAYCSLALIWSPSMIYGLRMLAKLSAPFLFLLLVMTVVSSIRQLKAIESIVLISGPLVVIIAVATKLAGLNPNPMLTLPATSPAVFSAHLVGISVLVLARTGTGNRLGNSLLLVLLVGAVIAAFTRITIGAMFIGFSVILFLALGGAARVA